Protein AF-A0A7X2MSB4-F1 (afdb_monomer)

pLDDT: mean 82.64, std 13.09, range [34.19, 97.62]

Mean predicted aligned error: 17.03 Å

Nearest PDB structures (foldseek):
  6zxc-assembly2_D  TM=8.469E-01  e=3.303E-08  Leptospira biflexa serovar Patoc strain 'Patoc 1 (Paris)'
  3tvk-assembly1_A  TM=9.619E-01  e=3.324E-06  Escherichia coli K-12
  4h54-assembly1_B  TM=9.553E-01  e=5.620E-06  Escherichia coli K-12
  4h54-assembly1_A  TM=8.145E-01  e=4.198E-06  Escherichia coli K-12
  3mtk-assembly3_A  TM=8.474E-01  e=2.030E-05  Caldicellulosiruptor saccharolyticus DSM 8903

Sequence (259 aa):
QPVSAPEDDPLIGEVLQSPLVNDPARHDNADYARVTNRAAALAVGNIQRDDNALPRFRLVSLKFLDDGYLAGLAERNQLQGLHFSDGTPQPGTGARYLLIAQAGEAVGYLNWIPSRPGAQMLRTIEPSTGLAVLAISLLCLYMVRRLWNSSVNLSQSMLRLGASEAQAQHLAFHDVLTGLPNRALVEDRLTQALVTRHDQRVALLLIDLDRFKTINDTHGHHAGDELIIAVAQRLSRIVRASDTVGRIGGDEFIVVMPD

Radius of gyration: 58.68 Å; Cα contacts (8 Å, |Δi|>4): 300; chains: 1; bounding box: 100×30×151 Å

Structure (mmCIF, N/CA/C/O backbone):
data_AF-A0A7X2MSB4-F1
#
_entry.id   AF-A0A7X2MSB4-F1
#
loop_
_atom_site.group_PDB
_atom_site.id
_atom_site.type_symbol
_atom_site.label_atom_id
_atom_site.label_alt_id
_atom_site.label_comp_id
_atom_site.label_asym_id
_atom_site.label_entity_id
_atom_site.label_seq_id
_atom_site.pdbx_PDB_ins_code
_atom_site.Cartn_x
_atom_site.Cartn_y
_atom_site.Cartn_z
_atom_site.occupancy
_atom_site.B_iso_or_equiv
_atom_site.auth_seq_id
_atom_site.auth_comp_id
_atom_site.auth_asym_id
_atom_site.auth_atom_id
_atom_site.pdbx_PDB_model_num
ATOM 1 N N . GLN A 1 1 ? 34.206 18.428 -83.214 1.00 34.19 1 GLN A N 1
ATOM 2 C CA . GLN A 1 1 ? 34.668 18.909 -84.537 1.00 34.19 1 GLN A CA 1
ATOM 3 C C . GLN A 1 1 ? 34.871 17.690 -85.425 1.00 34.19 1 GLN A C 1
ATOM 5 O O . GLN A 1 1 ? 35.164 16.645 -84.855 1.00 34.19 1 GLN A O 1
ATOM 10 N N . PRO A 1 2 ? 34.690 17.758 -86.755 1.00 34.34 2 PRO A N 1
ATOM 11 C CA . PRO A 1 2 ? 35.161 16.681 -87.616 1.00 34.34 2 PRO A CA 1
ATOM 12 C C . PRO A 1 2 ? 36.680 16.623 -87.451 1.00 34.34 2 PRO A C 1
ATOM 14 O O . PRO A 1 2 ? 37.388 17.547 -87.842 1.00 34.34 2 PRO A O 1
ATOM 17 N N . VAL A 1 3 ? 37.157 15.600 -86.752 1.00 42.38 3 VAL A N 1
ATOM 18 C CA . VAL A 1 3 ? 38.583 15.339 -86.611 1.00 42.38 3 VAL A CA 1
ATOM 19 C C . VAL A 1 3 ? 38.987 14.669 -87.915 1.00 42.38 3 VAL A C 1
ATOM 21 O O . VAL A 1 3 ? 38.625 13.520 -88.158 1.00 42.38 3 VAL A O 1
ATOM 24 N N . SER A 1 4 ? 39.684 15.396 -88.785 1.00 45.59 4 SER A N 1
ATOM 25 C CA . SER A 1 4 ? 40.601 14.747 -89.720 1.00 45.59 4 SER A CA 1
ATOM 26 C C . SER A 1 4 ? 41.544 13.939 -88.838 1.00 45.59 4 SER A C 1
ATOM 28 O O . SER A 1 4 ? 42.233 14.547 -88.019 1.00 45.59 4 SER A O 1
ATOM 30 N N . ALA A 1 5 ? 41.469 12.607 -88.888 1.00 46.94 5 ALA A N 1
ATOM 31 C CA . ALA A 1 5 ? 42.285 11.747 -88.039 1.00 46.94 5 ALA A CA 1
ATOM 32 C C . ALA A 1 5 ? 43.748 12.208 -88.147 1.00 46.94 5 ALA A C 1
ATOM 34 O O . ALA A 1 5 ? 44.285 12.202 -89.256 1.00 46.94 5 ALA A O 1
ATOM 35 N N . PRO A 1 6 ? 44.392 12.659 -87.057 1.00 45.59 6 PRO A N 1
ATOM 36 C CA . PRO A 1 6 ? 45.835 12.681 -87.053 1.00 45.59 6 PRO A CA 1
ATOM 37 C C . PRO A 1 6 ? 46.228 11.207 -87.084 1.00 45.59 6 PRO A C 1
ATOM 39 O O . PRO A 1 6 ? 45.968 10.486 -86.122 1.00 45.59 6 PRO A O 1
ATOM 42 N N . GLU A 1 7 ? 46.792 10.744 -88.199 1.00 51.97 7 GLU A N 1
ATOM 43 C CA . GLU A 1 7 ? 47.293 9.367 -88.348 1.00 51.97 7 GLU A CA 1
ATOM 44 C C . GLU A 1 7 ? 48.356 9.007 -87.283 1.00 51.97 7 GLU A C 1
ATOM 46 O O . GLU A 1 7 ? 48.698 7.838 -87.136 1.00 51.97 7 GLU A O 1
ATOM 51 N N . ASP A 1 8 ? 48.793 9.982 -86.475 1.00 55.00 8 ASP A N 1
ATOM 52 C CA . ASP A 1 8 ? 49.855 9.865 -85.477 1.00 55.00 8 ASP A CA 1
ATOM 53 C C . ASP A 1 8 ? 49.398 9.913 -84.000 1.00 55.00 8 ASP A C 1
ATOM 55 O O . ASP A 1 8 ? 50.260 9.898 -83.120 1.00 55.00 8 ASP A O 1
ATOM 59 N N . ASP A 1 9 ? 48.095 9.976 -83.669 1.00 65.31 9 ASP A N 1
ATOM 60 C CA . ASP A 1 9 ? 47.666 9.861 -82.257 1.00 65.31 9 ASP A CA 1
ATOM 61 C C . ASP A 1 9 ? 47.434 8.383 -81.873 1.00 65.31 9 ASP A C 1
ATOM 63 O O . ASP A 1 9 ? 46.414 7.794 -82.262 1.00 65.31 9 ASP A O 1
ATOM 67 N N . PRO A 1 10 ? 48.344 7.761 -81.093 1.00 65.44 10 PRO A N 1
ATOM 68 C CA . PRO A 1 10 ? 48.254 6.344 -80.742 1.00 65.44 10 PRO A CA 1
ATOM 69 C C . PRO A 1 10 ? 46.970 6.009 -79.973 1.00 65.44 10 PRO A C 1
ATOM 71 O O . PRO A 1 10 ? 46.475 4.886 -80.058 1.00 65.44 10 PRO A O 1
ATOM 74 N N . LEU A 1 11 ? 46.392 6.986 -79.267 1.00 67.06 11 LEU A N 1
ATOM 75 C CA . LEU A 1 11 ? 45.183 6.810 -78.470 1.00 67.06 11 LEU A CA 1
ATOM 76 C C . LEU A 1 11 ? 43.947 6.660 -79.368 1.00 67.06 11 LEU A C 1
ATOM 78 O O . LEU A 1 11 ? 43.102 5.798 -79.129 1.00 67.06 11 LEU A O 1
ATOM 82 N N . ILE A 1 12 ? 43.859 7.453 -80.441 1.00 68.00 12 ILE A N 1
ATOM 83 C CA . ILE A 1 12 ? 42.770 7.357 -81.424 1.00 68.00 12 ILE A CA 1
ATOM 84 C C . ILE A 1 12 ? 42.868 6.031 -82.186 1.00 68.00 12 ILE A C 1
ATOM 86 O O . ILE A 1 12 ? 41.850 5.364 -82.378 1.00 68.00 12 ILE A O 1
ATOM 90 N N . GLY A 1 13 ? 44.082 5.619 -82.564 1.00 64.69 13 GLY A N 1
ATOM 91 C CA . GLY A 1 13 ? 44.321 4.344 -83.242 1.00 64.69 13 GLY A CA 1
ATOM 92 C C . GLY A 1 13 ? 43.845 3.135 -82.430 1.00 64.69 13 GLY A C 1
ATOM 93 O O . GLY A 1 13 ? 43.134 2.281 -82.957 1.00 64.69 13 GLY A O 1
ATOM 94 N N . GLU A 1 14 ? 44.167 3.089 -81.137 1.00 67.06 14 GLU A N 1
ATOM 95 C CA . GLU A 1 14 ? 43.780 1.984 -80.248 1.00 67.06 14 GLU A CA 1
ATOM 96 C C . GLU A 1 14 ? 42.264 1.956 -79.979 1.00 67.06 14 GLU A C 1
ATOM 98 O O . GLU A 1 14 ? 41.642 0.893 -79.985 1.00 67.06 14 GLU A O 1
ATOM 103 N N . VAL A 1 15 ? 41.627 3.124 -79.835 1.00 66.81 15 VAL A N 1
ATOM 104 C CA . VAL A 1 15 ? 40.166 3.223 -79.666 1.00 66.81 15 VAL A CA 1
ATOM 105 C C . VAL A 1 15 ? 39.417 2.755 -80.917 1.00 66.81 15 VAL A C 1
ATOM 107 O O . VAL A 1 15 ? 38.420 2.044 -80.795 1.00 66.81 15 VAL A O 1
ATOM 110 N N . LEU A 1 16 ? 39.890 3.103 -82.118 1.00 65.81 16 LEU A N 1
ATOM 111 C CA . LEU A 1 16 ? 39.278 2.674 -83.385 1.00 65.81 16 LEU A CA 1
ATOM 112 C C . LEU A 1 16 ? 39.434 1.166 -83.650 1.00 65.81 16 LEU A C 1
ATOM 114 O O . LEU A 1 16 ? 38.620 0.579 -84.364 1.00 65.81 16 LEU A O 1
ATOM 118 N N . GLN A 1 17 ? 40.447 0.527 -83.060 1.00 65.81 17 GLN A N 1
ATOM 119 C CA . GLN A 1 17 ? 40.641 -0.926 -83.114 1.00 65.81 17 GLN A CA 1
ATOM 120 C C . GLN A 1 17 ? 39.770 -1.687 -82.103 1.00 65.81 17 GLN A C 1
ATOM 122 O O . GLN A 1 17 ? 39.657 -2.910 -82.195 1.00 65.81 17 GLN A O 1
ATOM 127 N N . SER A 1 18 ? 39.111 -0.988 -81.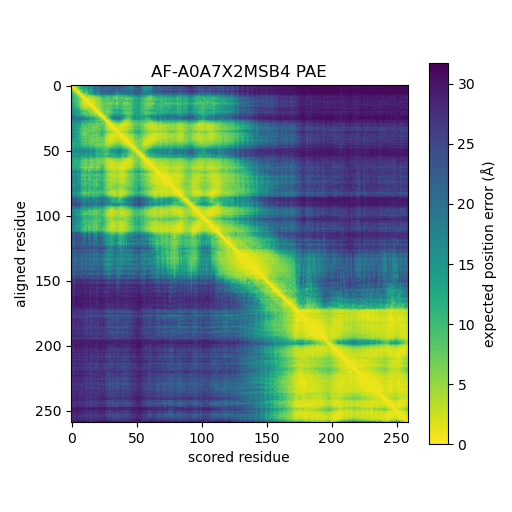172 1.00 63.94 18 SER A N 1
ATOM 128 C CA . SER A 1 18 ? 38.223 -1.614 -80.196 1.00 63.94 18 SER A CA 1
ATOM 129 C C . SER A 1 18 ? 37.055 -2.347 -80.884 1.00 63.94 18 SER A C 1
ATOM 131 O O . SER A 1 18 ? 36.397 -1.766 -81.758 1.00 63.94 18 SER A O 1
ATOM 133 N N . PRO A 1 19 ? 36.718 -3.586 -80.467 1.00 62.84 19 PRO A N 1
ATOM 134 C CA . PRO A 1 19 ? 35.596 -4.351 -81.022 1.00 62.84 19 PRO A CA 1
ATOM 135 C C . PRO A 1 19 ? 34.257 -3.599 -80.979 1.00 62.84 19 PRO A C 1
ATOM 137 O O . PRO A 1 19 ? 33.410 -3.783 -81.846 1.00 62.84 19 PRO A O 1
ATOM 140 N N . LEU A 1 20 ? 34.091 -2.703 -80.002 1.00 63.78 20 LEU A N 1
ATOM 141 C CA . LEU A 1 20 ? 32.882 -1.902 -79.787 1.00 63.78 20 LEU A CA 1
ATOM 142 C C . LEU A 1 20 ? 32.650 -0.845 -80.862 1.00 63.78 20 LEU A C 1
ATOM 144 O O . LEU A 1 20 ? 31.508 -0.497 -81.147 1.00 63.78 20 LEU A O 1
ATOM 148 N N . VAL A 1 21 ? 33.727 -0.315 -81.446 1.00 61.62 21 VAL A N 1
ATOM 149 C CA . VAL A 1 21 ? 33.633 0.667 -82.530 1.00 61.62 21 VAL A CA 1
ATOM 150 C C . VAL A 1 21 ? 33.317 -0.038 -83.849 1.00 61.62 21 VAL A C 1
ATOM 152 O O . VAL A 1 21 ? 32.682 0.560 -84.712 1.00 61.62 21 VAL A O 1
ATOM 155 N N . ASN A 1 22 ? 33.713 -1.302 -84.007 1.00 60.41 22 ASN A N 1
ATOM 156 C CA . ASN A 1 22 ? 33.635 -2.032 -85.273 1.00 60.41 22 ASN A CA 1
ATOM 157 C C . ASN A 1 22 ? 32.397 -2.933 -85.424 1.00 60.41 22 ASN A C 1
ATOM 159 O O . ASN A 1 22 ? 32.253 -3.556 -86.473 1.00 60.41 22 ASN A O 1
ATOM 163 N N . ASP A 1 23 ? 31.490 -2.972 -84.441 1.00 61.53 23 ASP A N 1
ATOM 164 C CA . ASP A 1 23 ? 30.220 -3.706 -84.526 1.00 61.53 23 ASP A CA 1
ATOM 165 C C . ASP A 1 23 ? 29.090 -2.815 -85.102 1.00 61.53 23 ASP A C 1
ATOM 167 O O . ASP A 1 23 ? 28.610 -1.904 -84.422 1.00 61.53 23 ASP A O 1
ATOM 171 N N . PRO A 1 24 ? 28.640 -3.042 -86.353 1.00 53.03 24 PRO A N 1
ATOM 172 C CA . PRO A 1 24 ? 27.617 -2.224 -87.001 1.00 53.03 24 PRO A CA 1
ATOM 173 C C . PRO A 1 24 ? 26.182 -2.529 -86.535 1.00 53.03 24 PRO A C 1
ATOM 175 O O . PRO A 1 24 ? 25.257 -1.846 -86.972 1.00 53.03 24 PRO A O 1
ATOM 178 N N . ALA A 1 25 ? 25.959 -3.545 -85.692 1.00 53.94 25 ALA A N 1
ATOM 179 C CA . ALA A 1 25 ? 24.615 -4.031 -85.367 1.00 53.94 25 ALA A CA 1
ATOM 180 C C . ALA A 1 25 ? 23.934 -3.322 -84.178 1.00 53.94 25 ALA A C 1
ATOM 182 O O . ALA A 1 25 ? 22.759 -3.582 -83.906 1.00 53.94 25 ALA A O 1
ATOM 183 N N . ARG A 1 26 ? 24.626 -2.441 -83.444 1.00 55.72 26 ARG A N 1
ATOM 184 C CA . ARG A 1 26 ? 24.111 -1.846 -82.197 1.00 55.72 26 ARG A CA 1
ATOM 185 C C . ARG A 1 26 ? 24.169 -0.317 -82.223 1.00 55.72 26 ARG A C 1
ATOM 187 O O . ARG A 1 26 ? 25.190 0.266 -82.566 1.00 55.72 26 ARG A O 1
ATOM 194 N N . HIS A 1 27 ? 23.046 0.316 -81.878 1.00 57.75 27 HIS A N 1
ATOM 195 C CA . HIS A 1 27 ? 22.836 1.752 -82.090 1.00 57.75 27 HIS A CA 1
ATOM 196 C C . HIS A 1 27 ? 23.410 2.647 -80.979 1.00 57.75 27 HIS A C 1
ATOM 198 O O . HIS A 1 27 ? 23.780 3.770 -81.296 1.00 57.75 27 HIS A O 1
ATOM 204 N N . ASP A 1 28 ? 23.589 2.136 -79.755 1.00 65.81 28 ASP A N 1
ATOM 205 C CA . ASP A 1 28 ? 24.315 2.787 -78.654 1.00 65.81 28 ASP A CA 1
ATOM 206 C C . ASP A 1 28 ? 24.864 1.711 -77.701 1.00 65.81 28 ASP A C 1
ATOM 208 O O . ASP A 1 28 ? 24.104 0.872 -77.218 1.00 65.81 28 ASP A O 1
ATOM 212 N N . ASN A 1 29 ? 26.168 1.725 -77.411 1.00 76.12 29 ASN A N 1
ATOM 213 C CA . ASN A 1 29 ? 26.810 0.770 -76.501 1.00 76.12 29 ASN A CA 1
ATOM 214 C C . ASN A 1 29 ? 27.778 1.466 -75.548 1.00 76.12 29 ASN A C 1
ATOM 216 O O . ASN A 1 29 ? 28.497 2.383 -75.937 1.00 76.12 29 ASN A O 1
ATOM 220 N N . ALA A 1 30 ? 27.860 0.957 -74.322 1.00 79.81 30 ALA A N 1
ATOM 221 C CA . ALA A 1 30 ? 28.916 1.288 -73.377 1.00 79.81 30 ALA A CA 1
ATOM 222 C C . ALA A 1 30 ? 29.569 0.008 -72.853 1.00 79.81 30 ALA A C 1
ATOM 224 O O . ALA A 1 30 ? 28.888 -0.991 -72.608 1.00 79.81 30 ALA A O 1
ATOM 225 N N . ASP A 1 31 ? 30.883 0.046 -72.686 1.00 84.31 31 ASP A N 1
ATOM 226 C CA . ASP A 1 31 ? 31.681 -1.072 -72.197 1.00 84.31 31 ASP A CA 1
ATOM 227 C C . ASP A 1 31 ? 32.967 -0.566 -71.527 1.00 84.31 31 ASP A C 1
ATOM 229 O O . ASP A 1 31 ? 33.288 0.626 -71.556 1.00 84.31 31 ASP A O 1
ATOM 233 N N . TYR A 1 32 ? 33.709 -1.477 -70.912 1.00 86.62 32 TYR A N 1
ATOM 234 C CA . TYR A 1 32 ? 35.017 -1.229 -70.336 1.00 86.62 32 TYR A CA 1
ATOM 235 C C . TYR A 1 32 ? 36.099 -1.788 -71.249 1.00 86.62 32 TYR A C 1
ATOM 237 O O . TYR A 1 32 ? 36.002 -2.908 -71.737 1.00 86.62 32 TYR A O 1
ATOM 245 N N . ALA A 1 33 ? 37.163 -1.022 -71.442 1.00 84.50 33 ALA A N 1
ATOM 246 C CA . ALA A 1 33 ? 38.312 -1.445 -72.223 1.00 84.50 33 ALA A CA 1
ATOM 247 C C . ALA A 1 33 ? 39.603 -0.971 -71.559 1.00 84.50 33 ALA A C 1
ATOM 249 O O . ALA A 1 33 ? 39.607 -0.053 -70.732 1.00 84.50 33 ALA A O 1
ATOM 250 N N . ARG A 1 34 ? 40.718 -1.586 -71.945 1.00 83.75 34 ARG A N 1
ATOM 251 C CA . ARG A 1 34 ? 42.039 -1.008 -71.711 1.00 83.75 34 ARG A CA 1
ATOM 252 C C . ARG A 1 34 ? 42.428 -0.200 -72.939 1.00 83.75 34 ARG A C 1
ATOM 254 O O . ARG A 1 34 ? 42.406 -0.726 -74.042 1.00 83.75 34 ARG A O 1
ATOM 261 N N . VAL A 1 35 ? 42.761 1.067 -72.725 1.00 82.12 35 VAL A N 1
ATOM 262 C CA . VAL A 1 35 ? 43.298 1.961 -73.756 1.00 82.12 35 VAL A CA 1
ATOM 263 C C . VAL A 1 35 ? 44.606 2.511 -73.220 1.00 82.12 35 VAL A C 1
ATOM 265 O O . VAL A 1 35 ? 44.633 3.082 -72.128 1.00 82.12 35 VAL A O 1
ATOM 268 N N . THR A 1 36 ? 45.707 2.334 -73.941 1.00 80.75 36 THR A N 1
ATOM 269 C CA . THR A 1 36 ? 47.067 2.711 -73.530 1.00 80.75 36 THR A CA 1
ATOM 270 C C . THR A 1 36 ? 47.460 2.117 -72.172 1.00 80.75 36 THR A C 1
ATOM 272 O O . THR A 1 36 ? 48.028 2.788 -71.312 1.00 80.75 36 THR A O 1
ATOM 275 N N . ASN A 1 37 ? 47.099 0.847 -71.943 1.00 79.06 37 ASN A N 1
ATOM 276 C CA . ASN A 1 37 ? 47.293 0.116 -70.679 1.00 79.06 37 ASN A CA 1
ATOM 277 C C . ASN A 1 37 ? 46.556 0.704 -69.451 1.00 79.06 37 ASN A C 1
ATOM 279 O O . ASN A 1 37 ? 46.781 0.270 -68.322 1.00 79.06 37 ASN A O 1
ATOM 283 N N . ARG A 1 38 ? 45.640 1.658 -69.649 1.00 84.94 38 ARG A N 1
ATOM 284 C CA . ARG A 1 38 ? 44.798 2.246 -68.596 1.00 84.94 38 ARG A CA 1
ATOM 285 C C . ARG A 1 38 ? 43.359 1.776 -68.761 1.00 84.94 38 ARG A C 1
ATOM 287 O O . ARG A 1 38 ? 42.847 1.724 -69.877 1.00 84.94 38 ARG A O 1
ATOM 294 N N . ALA A 1 39 ? 42.689 1.463 -67.658 1.00 87.12 39 ALA A N 1
ATOM 295 C CA . ALA A 1 39 ? 41.273 1.127 -67.697 1.00 87.12 39 ALA A CA 1
ATOM 296 C C . ALA A 1 39 ? 40.426 2.359 -68.044 1.00 87.12 39 ALA A C 1
ATOM 298 O O . ALA A 1 39 ? 40.608 3.441 -67.476 1.00 87.12 39 ALA A O 1
ATOM 299 N N . ALA A 1 40 ? 39.487 2.191 -68.967 1.00 87.19 40 ALA A N 1
ATOM 300 C CA . ALA A 1 40 ? 38.582 3.238 -69.404 1.00 87.19 40 ALA A CA 1
ATOM 301 C C . ALA A 1 40 ? 37.177 2.686 -69.657 1.00 87.19 40 ALA A C 1
ATOM 303 O O . ALA A 1 40 ? 37.000 1.549 -70.089 1.00 87.19 40 ALA A O 1
ATOM 304 N N . ALA A 1 41 ? 36.174 3.518 -69.399 1.00 87.44 41 ALA A N 1
ATOM 305 C CA . ALA A 1 41 ? 34.829 3.323 -69.911 1.00 87.44 41 ALA A CA 1
ATOM 306 C C . ALA A 1 41 ? 34.754 3.939 -71.313 1.00 87.44 41 ALA A C 1
ATOM 308 O O . ALA A 1 41 ? 35.085 5.115 -71.499 1.00 87.44 41 ALA A O 1
ATOM 309 N N . LEU A 1 42 ? 34.328 3.141 -72.284 1.00 85.31 42 LEU A N 1
ATOM 310 C CA . LEU A 1 42 ? 34.131 3.535 -73.669 1.00 85.31 42 LEU A CA 1
ATOM 311 C C . LEU A 1 42 ? 32.636 3.482 -73.975 1.00 85.31 42 LEU A C 1
ATOM 313 O O . LEU A 1 42 ? 32.001 2.446 -73.798 1.00 85.31 42 LEU A O 1
ATOM 317 N N . ALA A 1 43 ? 32.079 4.587 -74.451 1.00 84.31 43 ALA A N 1
ATOM 318 C CA . ALA A 1 43 ? 30.725 4.638 -74.976 1.00 84.31 43 ALA A CA 1
ATOM 319 C C . ALA A 1 43 ? 30.763 5.065 -76.441 1.00 84.31 43 ALA A C 1
ATOM 321 O O . ALA A 1 43 ? 31.423 6.043 -76.792 1.00 84.31 43 ALA A O 1
ATOM 322 N N . VAL A 1 44 ? 30.055 4.330 -77.289 1.00 82.00 44 VAL A N 1
ATOM 323 C CA . VAL A 1 44 ? 29.929 4.604 -78.718 1.00 82.00 44 VAL A CA 1
ATOM 324 C C . VAL A 1 44 ? 28.450 4.762 -79.025 1.00 82.00 44 VAL A C 1
ATOM 326 O O . VAL A 1 44 ? 27.662 3.866 -78.730 1.00 82.00 44 VAL A O 1
ATOM 329 N N . GLY A 1 45 ? 28.090 5.897 -79.612 1.00 80.31 45 GLY A N 1
ATOM 330 C CA . GLY A 1 45 ? 26.734 6.173 -80.067 1.00 80.31 45 GLY A CA 1
ATOM 331 C C . GLY A 1 45 ? 26.714 6.694 -81.493 1.00 80.31 45 GLY A C 1
ATOM 332 O O . GLY A 1 45 ? 27.663 7.338 -81.955 1.00 80.31 45 GLY A O 1
ATOM 333 N N . ASN A 1 46 ? 25.636 6.412 -82.212 1.00 78.12 46 ASN A N 1
ATOM 334 C CA . ASN A 1 46 ? 25.467 6.871 -83.586 1.00 78.12 46 ASN A CA 1
ATOM 335 C C . ASN A 1 46 ? 24.747 8.223 -83.617 1.00 78.12 46 ASN A C 1
ATOM 337 O O . ASN A 1 46 ? 23.685 8.397 -83.030 1.00 78.12 46 ASN A O 1
ATOM 341 N N . ILE A 1 47 ? 25.295 9.192 -84.354 1.00 74.19 47 ILE A N 1
ATOM 342 C CA . ILE A 1 47 ? 24.599 10.449 -84.637 1.00 74.19 47 ILE A CA 1
ATOM 343 C C . ILE A 1 47 ? 23.938 10.309 -86.009 1.00 74.19 47 ILE A C 1
ATOM 345 O O . ILE A 1 47 ? 24.576 10.492 -87.053 1.00 74.19 47 ILE A O 1
ATOM 349 N N . GLN A 1 48 ? 22.646 9.991 -85.995 1.00 73.62 48 GLN A N 1
ATOM 350 C CA . GLN A 1 48 ? 21.798 9.913 -87.183 1.00 73.62 48 GLN A CA 1
ATOM 351 C C . GLN A 1 48 ? 20.703 10.982 -87.148 1.00 73.62 48 GLN A C 1
ATOM 353 O O . GLN A 1 48 ? 20.247 11.397 -86.086 1.00 73.62 48 GLN A O 1
ATOM 358 N N . ARG A 1 49 ? 20.323 11.479 -88.330 1.00 64.69 49 ARG A N 1
ATOM 359 C CA . ARG A 1 49 ? 19.265 12.494 -88.477 1.00 64.69 49 ARG A CA 1
ATOM 360 C C . ARG A 1 49 ? 17.869 11.865 -88.566 1.00 64.69 49 ARG A C 1
ATOM 362 O O . ARG A 1 49 ? 16.900 12.557 -88.283 1.00 64.69 49 ARG A O 1
ATOM 369 N N . ASP A 1 50 ? 17.794 10.607 -88.996 1.00 68.56 50 ASP A N 1
ATOM 370 C CA . ASP A 1 50 ? 16.566 9.848 -89.243 1.00 68.56 50 ASP A CA 1
ATOM 371 C C . ASP A 1 50 ? 16.859 8.348 -89.054 1.00 68.56 50 ASP A C 1
ATOM 373 O O . ASP A 1 50 ? 17.976 7.920 -89.362 1.00 68.56 50 ASP A O 1
ATOM 377 N N . ASP A 1 51 ? 15.898 7.553 -88.576 1.00 62.19 51 ASP A N 1
ATOM 378 C CA . ASP A 1 51 ? 16.150 6.167 -88.125 1.00 62.19 51 ASP A CA 1
ATOM 379 C C . ASP A 1 51 ? 16.521 5.185 -89.247 1.00 62.19 51 ASP A C 1
ATOM 381 O O . ASP A 1 51 ? 17.145 4.156 -89.001 1.00 62.19 51 ASP A O 1
ATOM 385 N N . ASN A 1 52 ? 16.196 5.530 -90.494 1.00 60.00 52 ASN A N 1
ATOM 386 C CA . ASN A 1 52 ? 16.529 4.740 -91.685 1.00 60.00 52 ASN A CA 1
ATOM 387 C C . ASN A 1 52 ? 17.766 5.256 -92.443 1.00 60.00 52 ASN A C 1
ATOM 389 O O . ASN A 1 52 ? 18.115 4.713 -93.494 1.00 60.00 52 ASN A O 1
ATOM 393 N N . ALA A 1 53 ? 18.415 6.324 -91.968 1.00 63.28 53 ALA A N 1
ATOM 394 C CA . ALA A 1 53 ? 19.592 6.886 -92.620 1.00 63.28 53 ALA A CA 1
ATOM 395 C C . ALA A 1 53 ? 20.874 6.250 -92.067 1.00 63.28 53 ALA A C 1
ATOM 397 O O . ALA A 1 53 ? 21.051 6.153 -90.857 1.00 63.28 53 ALA A O 1
ATOM 398 N N . LEU A 1 54 ? 21.807 5.875 -92.953 1.00 62.88 54 LEU A N 1
ATOM 399 C CA . LEU A 1 54 ? 23.120 5.381 -92.529 1.00 62.88 54 LEU A CA 1
ATOM 400 C C . LEU A 1 54 ? 23.798 6.412 -91.605 1.00 62.88 54 LEU A C 1
ATOM 402 O O . LEU A 1 54 ? 23.844 7.601 -91.954 1.00 62.88 54 LEU A O 1
ATOM 406 N N . PRO A 1 55 ? 24.337 5.985 -90.448 1.00 63.19 55 PRO A N 1
ATOM 407 C CA . PRO A 1 55 ? 24.932 6.896 -89.484 1.00 63.19 55 PRO A CA 1
ATOM 408 C C . PRO A 1 55 ? 26.142 7.579 -90.116 1.00 63.19 55 PRO A C 1
ATOM 410 O O . PRO A 1 55 ? 27.123 6.941 -90.498 1.00 63.19 55 PRO A O 1
ATOM 413 N N . ARG A 1 56 ? 26.062 8.905 -90.252 1.00 65.75 56 ARG A N 1
ATOM 414 C CA . ARG A 1 56 ? 27.114 9.701 -90.898 1.00 65.75 56 ARG A CA 1
ATOM 415 C C . ARG A 1 56 ? 28.254 10.038 -89.937 1.00 65.75 56 ARG A C 1
ATOM 417 O O . ARG A 1 56 ? 29.366 10.294 -90.387 1.00 65.75 56 ARG A O 1
ATOM 424 N N . PHE A 1 57 ? 27.981 10.034 -88.632 1.00 75.00 57 PHE A N 1
ATOM 425 C CA . PHE A 1 57 ? 28.963 10.301 -87.587 1.00 75.00 57 PHE A CA 1
ATOM 426 C C . PHE A 1 57 ? 28.756 9.347 -86.407 1.00 75.00 57 PHE A C 1
ATOM 428 O O . PHE A 1 57 ? 27.621 9.076 -86.019 1.00 75.00 57 PHE A O 1
ATOM 435 N N . ARG A 1 58 ? 29.857 8.881 -85.811 1.00 76.12 58 ARG A N 1
ATOM 436 C CA . ARG A 1 58 ? 29.862 8.188 -84.516 1.00 76.12 58 ARG A CA 1
ATOM 437 C C . ARG A 1 58 ? 30.407 9.118 -83.446 1.00 76.12 58 ARG A C 1
ATOM 439 O O . ARG A 1 58 ? 31.441 9.754 -83.642 1.00 76.12 58 ARG A O 1
ATOM 446 N N . LEU A 1 59 ? 29.711 9.185 -82.320 1.00 81.19 59 LEU A N 1
ATOM 447 C CA . LEU A 1 59 ? 30.199 9.804 -81.103 1.00 81.19 59 LEU A CA 1
ATOM 448 C C . LEU A 1 59 ? 30.895 8.734 -80.274 1.00 81.19 59 LEU A C 1
ATOM 450 O O . LEU A 1 59 ? 30.267 7.764 -79.861 1.00 81.19 59 LEU A O 1
ATOM 454 N N . VAL A 1 60 ? 32.180 8.932 -80.013 1.00 82.12 60 VAL A N 1
ATOM 455 C CA . VAL A 1 60 ? 32.945 8.076 -79.110 1.00 82.12 60 VAL A CA 1
ATOM 456 C C . VAL A 1 60 ? 33.298 8.894 -77.877 1.00 82.12 60 VAL A C 1
ATOM 458 O O . VAL A 1 60 ? 33.953 9.930 -77.974 1.00 82.12 60 VAL A O 1
ATOM 461 N N . SER A 1 61 ? 32.831 8.446 -76.717 1.00 83.81 61 SER A N 1
ATOM 462 C CA . SER A 1 61 ? 33.186 9.003 -75.419 1.00 83.81 61 SER A CA 1
ATOM 463 C C . SER A 1 61 ? 34.105 8.028 -74.703 1.00 83.81 61 SER A C 1
ATOM 465 O O . SER A 1 61 ? 33.729 6.889 -74.439 1.00 83.81 61 SER A O 1
ATOM 467 N N . LEU A 1 62 ? 35.313 8.484 -74.391 1.00 85.44 62 LEU A N 1
ATOM 468 C CA . LEU A 1 62 ? 36.281 7.732 -73.609 1.00 85.44 62 LEU A CA 1
ATOM 469 C C . LEU A 1 62 ? 36.465 8.421 -72.262 1.00 85.44 62 LEU A C 1
ATOM 471 O O . LEU A 1 62 ? 36.725 9.626 -72.203 1.00 85.44 62 LEU A O 1
ATOM 475 N N . LYS A 1 63 ? 36.368 7.654 -71.178 1.00 87.25 63 LYS A N 1
ATOM 476 C CA . LYS A 1 63 ? 36.622 8.154 -69.831 1.00 87.25 63 LYS A CA 1
ATOM 477 C C . LYS A 1 63 ? 37.511 7.201 -69.055 1.00 87.25 63 LYS A C 1
ATOM 479 O O . LYS A 1 63 ? 37.103 6.087 -68.742 1.00 87.25 63 LYS A O 1
ATOM 484 N N . PHE A 1 64 ? 38.714 7.653 -68.721 1.00 88.38 64 PHE A N 1
ATOM 485 C CA . PHE A 1 64 ? 39.639 6.870 -67.909 1.00 88.38 64 PHE A CA 1
ATOM 486 C C . PHE A 1 64 ? 39.099 6.685 -66.487 1.00 88.38 64 PHE A C 1
ATOM 488 O O . PHE A 1 64 ? 38.564 7.613 -65.881 1.00 88.38 64 PHE A O 1
ATOM 495 N N . LEU A 1 65 ? 39.247 5.470 -65.962 1.00 87.62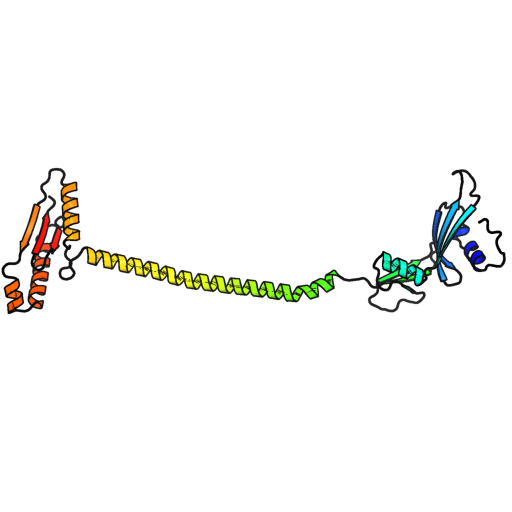 65 LEU A N 1
ATOM 496 C CA . LEU A 1 65 ? 38.947 5.117 -64.576 1.00 87.62 65 LEU A CA 1
ATOM 497 C C . LEU A 1 65 ? 40.157 5.448 -63.694 1.00 87.62 65 LEU A C 1
ATOM 499 O O . LEU A 1 65 ? 40.752 4.566 -63.082 1.00 87.62 65 LEU A O 1
ATOM 503 N N . ASP A 1 66 ? 40.564 6.716 -63.696 1.00 86.69 66 ASP A N 1
ATOM 504 C CA . ASP A 1 66 ? 41.663 7.205 -62.868 1.00 86.69 66 ASP A CA 1
ATOM 505 C C . ASP A 1 66 ? 41.198 7.627 -61.470 1.00 86.69 66 ASP A C 1
ATOM 507 O O . ASP A 1 66 ? 40.003 7.777 -61.196 1.00 86.69 66 ASP A O 1
ATOM 511 N N . ASP A 1 67 ? 42.164 7.839 -60.575 1.00 83.12 67 ASP A N 1
ATOM 512 C CA . ASP A 1 67 ? 41.893 8.235 -59.192 1.00 83.12 67 ASP A CA 1
ATOM 513 C C . ASP A 1 67 ? 41.109 9.552 -59.109 1.00 83.12 67 ASP A C 1
ATOM 515 O O . ASP A 1 67 ? 40.309 9.732 -58.196 1.00 83.12 67 ASP A O 1
ATOM 519 N N . GLY A 1 68 ? 41.274 10.460 -60.078 1.00 85.69 68 GLY A N 1
ATOM 520 C CA . GLY A 1 68 ? 40.547 11.730 -60.126 1.00 85.69 68 GLY A CA 1
ATOM 521 C C . GLY A 1 68 ? 39.058 11.548 -60.426 1.00 85.69 68 GLY A C 1
ATOM 522 O O . GLY A 1 68 ? 38.201 12.069 -59.703 1.00 85.69 68 GLY A O 1
ATOM 523 N N . TYR A 1 69 ? 38.722 10.784 -61.469 1.00 87.94 69 TYR A N 1
ATOM 524 C CA . TYR A 1 69 ? 37.333 10.471 -61.788 1.00 87.94 69 TYR A CA 1
ATOM 525 C C . TYR A 1 69 ? 36.678 9.641 -60.682 1.00 87.94 69 TYR A C 1
ATOM 527 O O . TYR A 1 69 ? 35.548 9.938 -60.276 1.00 87.94 69 TYR A O 1
ATOM 535 N N . LEU A 1 70 ? 37.392 8.635 -60.173 1.00 89.88 70 LEU A N 1
ATOM 536 C CA . LEU A 1 70 ? 36.899 7.774 -59.108 1.00 89.88 70 LEU A CA 1
ATOM 537 C C . LEU A 1 70 ? 36.724 8.535 -57.797 1.00 89.88 70 LEU A C 1
ATOM 539 O O . LEU A 1 70 ? 35.705 8.325 -57.153 1.00 89.88 70 LEU A O 1
ATOM 543 N N . ALA A 1 71 ? 37.596 9.481 -57.439 1.00 88.56 71 ALA A N 1
ATOM 544 C CA . ALA A 1 71 ? 37.396 10.342 -56.271 1.00 88.56 71 ALA A CA 1
ATOM 545 C C . ALA A 1 71 ? 36.106 11.169 -56.385 1.00 88.56 71 ALA A C 1
ATOM 547 O O . ALA A 1 71 ? 35.303 11.203 -55.453 1.00 88.56 71 ALA A O 1
ATOM 548 N N . GLY A 1 72 ? 35.844 11.764 -57.554 1.00 89.00 72 GLY A N 1
ATOM 549 C CA . GLY A 1 72 ? 34.604 12.507 -57.792 1.00 89.00 72 GLY A CA 1
ATOM 550 C C . GLY A 1 72 ? 33.348 11.624 -57.815 1.00 89.00 72 GLY A C 1
ATOM 551 O O . GLY A 1 72 ? 32.248 12.107 -57.536 1.00 89.00 72 GLY A O 1
ATOM 552 N N . LEU A 1 73 ? 33.479 10.342 -58.169 1.00 88.56 73 LEU A N 1
ATOM 553 C CA . LEU A 1 73 ? 32.406 9.352 -58.048 1.00 88.56 73 LEU A CA 1
ATOM 554 C C . LEU A 1 73 ? 32.221 8.923 -56.584 1.00 88.56 73 LEU A C 1
ATOM 556 O O . LEU A 1 73 ? 31.088 8.771 -56.130 1.00 88.56 73 LEU A O 1
ATOM 560 N N . ALA A 1 74 ? 33.324 8.766 -55.854 1.00 90.31 74 ALA A N 1
ATOM 561 C CA . ALA A 1 74 ? 33.363 8.367 -54.458 1.00 90.31 74 ALA A CA 1
ATOM 562 C C . ALA A 1 74 ? 32.669 9.397 -53.572 1.00 90.31 74 ALA A C 1
ATOM 564 O O . ALA A 1 74 ? 31.786 9.044 -52.797 1.00 90.31 74 ALA A O 1
ATOM 565 N N . GLU A 1 75 ? 33.004 10.673 -53.752 1.00 89.12 75 GLU A N 1
ATOM 566 C CA . GLU A 1 75 ? 32.413 11.785 -53.012 1.00 89.12 75 GLU A CA 1
ATOM 567 C C . GLU A 1 75 ? 30.903 11.879 -53.258 1.00 89.12 75 GLU A C 1
ATOM 569 O O . GLU A 1 75 ? 30.113 11.880 -52.313 1.00 89.12 75 GLU A O 1
ATOM 574 N N . ARG A 1 76 ? 30.483 11.858 -54.531 1.00 88.75 76 ARG A N 1
ATOM 575 C CA . ARG A 1 76 ? 29.063 11.934 -54.912 1.00 88.75 76 ARG A CA 1
ATOM 576 C C . ARG A 1 76 ? 28.226 10.779 -54.374 1.00 88.75 76 ARG A C 1
ATOM 578 O O . ARG A 1 76 ? 27.056 10.981 -54.065 1.00 88.75 76 ARG A O 1
ATOM 585 N N . ASN A 1 77 ? 28.812 9.589 -54.268 1.00 87.12 77 ASN A N 1
ATOM 586 C CA . ASN A 1 77 ? 28.115 8.382 -53.821 1.00 87.12 77 ASN A CA 1
ATOM 587 C C . ASN A 1 77 ? 28.454 7.986 -52.374 1.00 87.12 77 ASN A C 1
ATOM 589 O O . ASN A 1 77 ? 28.062 6.907 -51.939 1.00 87.12 77 ASN A O 1
ATOM 593 N N . GLN A 1 78 ? 29.178 8.834 -51.631 1.00 86.88 78 GLN A N 1
ATOM 594 C CA . GLN A 1 78 ? 29.630 8.572 -50.257 1.00 86.88 78 GLN A CA 1
ATOM 595 C C . GLN A 1 78 ? 30.381 7.235 -50.094 1.00 86.88 78 GLN A C 1
ATOM 597 O O . GLN A 1 78 ? 30.326 6.589 -49.044 1.00 86.88 78 GLN A O 1
ATOM 602 N N . LEU A 1 79 ? 31.096 6.805 -51.135 1.00 87.06 79 LEU A N 1
ATOM 603 C CA . LEU A 1 79 ? 31.925 5.605 -51.101 1.00 87.06 79 LEU A CA 1
ATOM 604 C C . LEU A 1 79 ? 33.284 5.962 -50.503 1.00 87.06 79 LEU A C 1
ATOM 606 O O . LEU A 1 79 ? 33.963 6.873 -50.967 1.00 87.06 79 LEU A O 1
ATOM 610 N N . GLN A 1 80 ? 33.705 5.234 -49.473 1.00 85.81 80 GLN A N 1
ATOM 611 C CA . GLN A 1 80 ? 35.006 5.458 -48.848 1.00 85.81 80 GLN A CA 1
ATOM 612 C C . GLN A 1 80 ? 36.084 4.632 -49.550 1.00 85.81 80 GLN A C 1
ATOM 614 O O . GLN A 1 80 ? 35.911 3.434 -49.762 1.00 85.81 80 GLN A O 1
ATOM 619 N N . GLY A 1 81 ? 37.211 5.263 -49.886 1.00 85.75 81 GLY A N 1
ATOM 620 C CA . GLY A 1 81 ? 38.383 4.570 -50.431 1.00 85.75 81 GLY A CA 1
ATOM 621 C C . GLY A 1 81 ? 38.160 3.917 -51.797 1.00 85.75 81 GLY A C 1
ATOM 622 O O . GLY A 1 81 ? 38.760 2.875 -52.057 1.00 85.75 81 GLY A O 1
ATOM 623 N N . LEU A 1 82 ? 37.286 4.488 -52.638 1.00 89.56 82 LEU A N 1
ATOM 624 C CA . LEU A 1 82 ? 37.047 3.990 -53.991 1.00 89.56 82 LEU A CA 1
ATOM 625 C C . LEU A 1 82 ? 38.303 4.160 -54.854 1.00 89.56 82 LEU A C 1
ATOM 627 O O . LEU A 1 82 ? 38.732 5.287 -55.085 1.00 89.56 82 LEU A O 1
ATOM 631 N N . HIS A 1 83 ? 38.864 3.062 -55.348 1.00 88.56 83 HIS A N 1
ATOM 632 C CA . HIS A 1 83 ? 40.026 3.090 -56.235 1.00 88.56 83 HIS A CA 1
ATOM 633 C C . HIS A 1 83 ? 40.025 1.898 -57.192 1.00 88.56 83 HIS A C 1
ATOM 635 O O . HIS A 1 83 ? 39.384 0.871 -56.940 1.00 88.56 83 HIS A O 1
ATOM 641 N N . PHE A 1 84 ? 40.756 2.043 -58.292 1.00 88.75 84 PHE A N 1
ATOM 642 C CA . PHE A 1 84 ? 40.957 0.988 -59.275 1.00 88.75 84 PHE A CA 1
ATOM 643 C C . PHE A 1 84 ? 42.293 0.274 -59.034 1.00 88.75 84 PHE A C 1
ATOM 645 O O . PHE A 1 84 ? 43.280 0.898 -58.650 1.00 88.75 84 PHE A O 1
ATOM 652 N N . SER A 1 85 ? 42.336 -1.043 -59.243 1.00 87.00 85 SER A N 1
ATOM 653 C CA . SER A 1 85 ? 43.565 -1.833 -59.127 1.00 87.00 85 SER A CA 1
ATOM 654 C C . SER A 1 85 ? 43.666 -2.906 -60.210 1.00 87.00 85 SER A C 1
ATOM 656 O O . SER A 1 85 ? 42.736 -3.695 -60.395 1.00 87.00 85 SER A O 1
ATOM 658 N N . ASP A 1 86 ? 44.837 -2.997 -60.843 1.00 80.06 86 ASP A N 1
ATOM 659 C CA . ASP A 1 86 ? 45.163 -4.009 -61.859 1.00 80.06 86 ASP A CA 1
ATOM 660 C C . ASP A 1 86 ? 45.578 -5.372 -61.272 1.00 80.06 86 ASP A C 1
ATOM 662 O O . ASP A 1 86 ? 45.559 -6.387 -61.966 1.00 80.06 86 ASP A O 1
ATOM 666 N N . GLY A 1 87 ? 45.982 -5.405 -59.998 1.00 71.50 87 GLY A N 1
ATOM 667 C CA . GLY A 1 87 ? 46.569 -6.584 -59.356 1.00 71.50 87 GLY A CA 1
ATOM 668 C C . GLY A 1 87 ? 45.557 -7.592 -58.805 1.00 71.50 87 GLY A C 1
ATOM 669 O O . GLY A 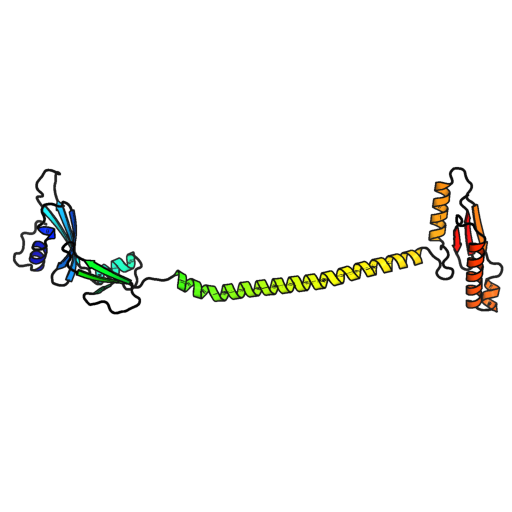1 87 ? 44.384 -7.287 -58.589 1.00 71.50 87 GLY A O 1
ATOM 670 N N . THR A 1 88 ? 46.038 -8.806 -58.506 1.00 64.81 88 THR A N 1
ATOM 671 C CA . THR A 1 88 ? 45.282 -9.787 -57.714 1.00 64.81 88 THR A CA 1
ATOM 672 C C . THR A 1 88 ? 44.905 -9.165 -56.367 1.00 64.81 88 THR A C 1
ATOM 674 O O . THR A 1 88 ? 45.800 -8.658 -55.682 1.00 64.81 88 THR A O 1
ATOM 677 N N . PRO A 1 89 ? 43.625 -9.196 -55.962 1.00 62.81 89 PRO A N 1
ATOM 678 C CA . PRO A 1 89 ? 43.177 -8.480 -54.777 1.00 62.81 89 PRO A CA 1
ATOM 679 C C . PRO A 1 89 ? 43.946 -8.927 -53.529 1.00 62.81 89 PRO A C 1
ATOM 681 O O . PRO A 1 89 ? 44.017 -10.124 -53.243 1.00 62.81 89 PRO A O 1
ATOM 684 N N . GLN A 1 90 ? 44.474 -7.978 -52.754 1.00 65.56 90 GLN A N 1
ATOM 685 C CA . GLN A 1 90 ? 44.999 -8.286 -51.424 1.00 65.56 90 GLN A CA 1
ATOM 686 C C . GLN A 1 90 ? 43.837 -8.671 -50.490 1.00 65.56 90 GLN A C 1
ATOM 688 O O . GLN A 1 90 ? 42.782 -8.029 -50.528 1.00 65.56 90 GLN A O 1
ATOM 693 N N . PRO A 1 91 ? 43.980 -9.718 -49.657 1.00 59.88 91 PRO A N 1
ATOM 694 C CA . PRO A 1 91 ? 42.962 -10.064 -48.673 1.00 59.88 91 PRO A CA 1
ATOM 695 C C . PRO A 1 91 ? 42.818 -8.922 -47.656 1.00 59.88 91 PRO A C 1
ATOM 697 O O . PRO A 1 91 ? 43.755 -8.603 -46.928 1.00 59.88 91 PRO A O 1
ATOM 700 N N . GLY A 1 92 ? 41.640 -8.298 -47.614 1.00 67.81 92 GLY A N 1
ATOM 701 C CA . GLY A 1 92 ? 41.347 -7.147 -46.761 1.00 67.81 92 GLY A CA 1
ATOM 702 C C . GLY A 1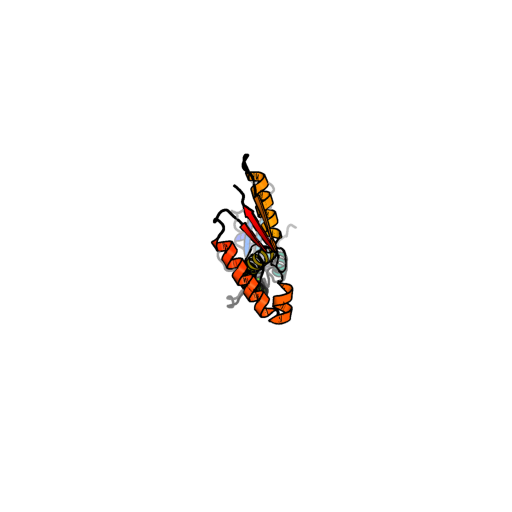 92 ? 39.847 -6.958 -46.519 1.00 67.81 92 GLY A C 1
ATOM 703 O O . GLY A 1 92 ? 39.016 -7.688 -47.052 1.00 67.81 92 GLY A O 1
ATOM 704 N N . THR A 1 93 ? 39.496 -5.971 -45.693 1.00 65.38 93 THR A N 1
ATOM 705 C CA . THR A 1 93 ? 38.119 -5.631 -45.278 1.00 65.38 93 THR A CA 1
ATOM 706 C C . THR A 1 93 ? 37.310 -4.843 -46.318 1.00 65.38 93 THR A C 1
ATOM 708 O O . THR A 1 93 ? 36.156 -4.498 -46.055 1.00 65.38 93 THR A O 1
ATOM 711 N N . GLY A 1 94 ? 37.894 -4.550 -47.482 1.00 80.31 94 GLY A N 1
ATOM 712 C CA . GLY A 1 94 ? 37.233 -3.846 -48.578 1.00 80.31 94 GLY A CA 1
ATOM 713 C C . GLY A 1 94 ? 36.257 -4.730 -49.359 1.00 80.31 94 GLY A C 1
ATOM 714 O O . GLY A 1 94 ? 36.438 -5.942 -49.482 1.00 80.31 94 GLY A O 1
ATOM 715 N N . ALA A 1 95 ? 35.218 -4.109 -49.904 1.00 85.31 95 ALA A N 1
ATOM 716 C CA . ALA A 1 95 ? 34.392 -4.691 -50.945 1.00 85.31 95 ALA A CA 1
ATOM 717 C C . ALA A 1 95 ? 35.068 -4.486 -52.309 1.00 85.31 95 ALA A C 1
ATOM 719 O O . ALA A 1 95 ? 35.783 -3.506 -52.525 1.00 85.31 95 ALA A O 1
ATOM 720 N N . ARG A 1 96 ? 34.858 -5.444 -53.213 1.00 86.56 96 ARG A N 1
ATOM 721 C CA . ARG A 1 96 ? 35.526 -5.503 -54.514 1.00 86.56 96 ARG A CA 1
ATOM 722 C C . ARG A 1 96 ? 34.548 -5.886 -55.609 1.00 86.56 96 ARG A C 1
ATOM 724 O O . ARG A 1 96 ? 33.659 -6.709 -55.383 1.00 86.56 96 ARG A O 1
ATOM 731 N N . TYR A 1 97 ? 34.759 -5.333 -56.792 1.00 88.31 97 TYR A N 1
ATOM 732 C CA . TYR A 1 97 ? 33.980 -5.629 -57.984 1.00 88.31 97 TYR A CA 1
ATOM 733 C C . TYR A 1 97 ? 34.911 -5.795 -59.186 1.00 88.31 97 TYR A C 1
ATOM 735 O O . TYR A 1 97 ? 35.757 -4.938 -59.431 1.00 88.31 97 TYR A O 1
ATOM 743 N N . LEU A 1 98 ? 34.789 -6.912 -59.906 1.00 88.25 98 LEU A N 1
ATOM 744 C CA . LEU A 1 98 ? 35.580 -7.184 -61.106 1.00 88.25 98 LEU A CA 1
ATOM 745 C C . LEU A 1 98 ? 34.901 -6.535 -62.316 1.00 88.25 98 LEU A C 1
ATOM 747 O O . LEU A 1 98 ? 33.750 -6.845 -62.616 1.00 88.25 98 LEU A O 1
ATOM 751 N N . LEU A 1 99 ? 35.625 -5.664 -63.014 1.00 87.44 99 LEU A N 1
ATOM 752 C CA . LEU A 1 99 ? 35.209 -5.080 -64.283 1.00 87.44 99 LEU A CA 1
ATOM 753 C C . LEU A 1 99 ? 35.632 -6.010 -65.419 1.00 87.44 99 LEU A C 1
ATOM 755 O O . LEU A 1 99 ? 36.822 -6.272 -65.608 1.00 87.44 99 LEU A O 1
ATOM 759 N N . ILE A 1 100 ? 34.648 -6.505 -66.163 1.00 85.38 100 ILE A N 1
ATOM 760 C CA . ILE A 1 100 ? 34.831 -7.385 -67.317 1.00 85.38 100 ILE A CA 1
ATOM 761 C C . ILE A 1 100 ? 34.286 -6.643 -68.538 1.00 85.38 100 ILE A C 1
ATOM 763 O O . ILE A 1 100 ? 33.179 -6.108 -68.479 1.00 85.38 100 ILE A O 1
ATOM 767 N N . ALA A 1 101 ? 35.068 -6.598 -69.612 1.00 84.25 101 ALA A N 1
ATOM 768 C CA . ALA A 1 101 ? 34.630 -6.106 -70.911 1.00 84.25 101 ALA A CA 1
ATOM 769 C C . ALA A 1 101 ? 33.545 -7.027 -71.493 1.00 84.25 101 ALA A C 1
ATOM 771 O O . ALA A 1 101 ? 33.510 -8.221 -71.186 1.00 84.25 101 ALA A O 1
ATOM 772 N N . GLN A 1 102 ? 32.700 -6.541 -72.400 1.00 78.69 102 GLN A N 1
ATOM 773 C CA . GLN A 1 102 ? 31.692 -7.377 -73.069 1.00 78.69 102 GLN A CA 1
ATOM 774 C C . GLN A 1 102 ? 32.321 -8.527 -73.868 1.00 78.69 102 GLN A C 1
ATOM 776 O O . GLN A 1 102 ? 31.709 -9.585 -74.005 1.00 78.69 102 GLN A O 1
ATOM 781 N N . ALA A 1 103 ? 33.560 -8.353 -74.339 1.00 75.62 103 ALA A N 1
ATOM 782 C CA . ALA A 1 103 ? 34.354 -9.401 -74.982 1.00 75.62 103 ALA A CA 1
ATOM 783 C C . ALA A 1 103 ? 34.840 -10.506 -74.012 1.00 75.62 103 ALA A C 1
ATOM 785 O O . ALA A 1 103 ? 35.432 -11.489 -74.450 1.00 75.62 103 ALA A O 1
ATOM 786 N N . GLY A 1 104 ? 34.592 -10.367 -72.704 1.00 76.62 104 GLY A N 1
ATOM 787 C CA . GLY A 1 104 ? 34.985 -11.322 -71.663 1.00 76.62 104 GLY A CA 1
ATOM 788 C C . GLY A 1 104 ? 36.358 -11.058 -71.036 1.00 76.62 104 GLY A C 1
ATOM 789 O O . GLY A 1 104 ? 36.790 -11.815 -70.168 1.00 76.62 104 GLY A O 1
ATOM 790 N N . GLU A 1 105 ? 37.047 -9.991 -71.440 1.00 82.94 105 GLU A N 1
ATOM 791 C CA . GLU A 1 105 ? 38.368 -9.634 -70.920 1.00 82.94 105 GLU A CA 1
ATOM 792 C C . GLU A 1 105 ? 38.277 -8.933 -69.557 1.00 82.94 105 GLU A C 1
ATOM 794 O O . GLU A 1 105 ? 37.468 -8.028 -69.353 1.00 82.94 105 GLU A O 1
ATOM 799 N N . ALA A 1 106 ? 39.130 -9.319 -68.607 1.00 84.75 106 ALA A N 1
ATOM 800 C CA . ALA A 1 106 ? 39.196 -8.668 -67.302 1.00 84.75 106 ALA A CA 1
ATOM 801 C C . ALA A 1 106 ? 39.909 -7.310 -67.413 1.00 84.75 106 ALA A C 1
ATOM 803 O O . ALA A 1 106 ? 41.124 -7.237 -67.607 1.00 84.75 106 ALA A O 1
ATOM 804 N N . VAL A 1 107 ? 39.156 -6.224 -67.237 1.00 86.88 107 VAL A N 1
ATOM 805 C CA . VAL A 1 107 ? 39.696 -4.860 -67.269 1.00 86.88 107 VAL A CA 1
ATOM 806 C C . VAL A 1 107 ? 40.376 -4.522 -65.950 1.00 86.88 107 VAL A C 1
ATOM 808 O O . VAL A 1 107 ? 41.415 -3.883 -65.975 1.00 86.88 107 VAL A O 1
ATOM 811 N N . GLY A 1 108 ? 39.863 -4.981 -64.808 1.00 87.69 108 GLY A N 1
ATOM 812 C CA . GLY A 1 108 ? 40.506 -4.814 -63.497 1.00 87.69 108 GLY A CA 1
ATOM 813 C C . GLY A 1 108 ? 39.499 -4.778 -62.350 1.00 87.69 108 GLY A C 1
ATOM 814 O O . GLY A 1 108 ? 38.330 -5.102 -62.545 1.00 87.69 108 GLY A O 1
ATOM 815 N N . TYR A 1 109 ? 39.931 -4.390 -61.150 1.00 88.62 109 TYR A N 1
ATOM 816 C CA . TYR A 1 109 ? 39.076 -4.382 -59.958 1.00 88.62 109 TYR A CA 1
ATOM 817 C C . TYR A 1 109 ? 38.770 -2.967 -59.476 1.00 88.62 109 TYR A C 1
ATOM 819 O O . TYR A 1 109 ? 39.658 -2.122 -59.390 1.00 88.62 109 TYR A O 1
ATOM 827 N N . LEU A 1 110 ? 37.515 -2.741 -59.098 1.00 89.19 110 LEU A N 1
ATOM 828 C CA . LEU A 1 110 ? 37.074 -1.578 -58.341 1.00 89.19 110 LEU A CA 1
ATOM 829 C C . LEU A 1 110 ? 36.960 -1.963 -56.862 1.00 89.19 110 LEU A C 1
ATOM 831 O O . LEU A 1 110 ? 36.272 -2.929 -56.528 1.00 89.19 110 LEU A O 1
ATOM 835 N N . ASN A 1 111 ? 37.611 -1.211 -55.980 1.00 88.44 111 ASN A N 1
ATOM 836 C CA . ASN A 1 111 ? 37.683 -1.507 -54.548 1.00 88.44 111 ASN A CA 1
ATOM 837 C C . ASN A 1 111 ? 37.136 -0.339 -53.731 1.00 88.44 111 ASN A C 1
ATOM 839 O O . ASN A 1 111 ? 37.413 0.806 -54.067 1.00 88.44 111 ASN A O 1
ATOM 843 N N . TRP A 1 112 ? 36.405 -0.615 -52.648 1.00 89.94 112 TRP A N 1
ATOM 844 C CA . TRP A 1 112 ? 35.929 0.400 -51.699 1.00 89.94 112 TRP A CA 1
ATOM 845 C C . TRP A 1 112 ? 35.755 -0.177 -50.292 1.00 89.94 112 TRP A C 1
ATOM 847 O O . TRP A 1 112 ? 35.696 -1.389 -50.093 1.00 89.94 112 TRP A O 1
ATOM 857 N N . ILE A 1 113 ? 35.642 0.689 -49.290 1.00 87.56 113 ILE A N 1
ATOM 858 C CA . ILE A 1 113 ? 35.413 0.312 -47.894 1.00 87.56 113 ILE A CA 1
ATOM 859 C C . ILE A 1 113 ? 33.921 0.506 -47.582 1.00 87.56 113 ILE A C 1
ATOM 861 O O . ILE A 1 113 ? 33.439 1.641 -47.600 1.00 87.56 113 ILE A O 1
ATOM 865 N N . PRO A 1 114 ? 33.154 -0.567 -47.303 1.00 81.94 114 PRO A N 1
ATOM 866 C CA . PRO A 1 114 ? 31.751 -0.430 -46.937 1.00 81.94 114 PRO A CA 1
ATOM 867 C C . PRO A 1 114 ? 31.630 0.178 -45.537 1.00 81.94 114 PRO A C 1
ATOM 869 O O . PRO A 1 114 ? 32.142 -0.371 -44.557 1.00 81.94 114 PRO A O 1
ATOM 872 N N . SER A 1 115 ? 30.907 1.290 -45.421 1.00 76.31 115 SER A N 1
ATOM 873 C CA . SER A 1 115 ? 30.551 1.844 -44.119 1.00 76.31 115 SER A CA 1
ATOM 874 C C . SER A 1 115 ? 29.557 0.900 -43.424 1.00 76.31 115 SER A C 1
ATOM 876 O O . SER A 1 115 ? 28.570 0.458 -44.010 1.00 76.31 115 SER A O 1
ATOM 878 N N . ARG A 1 116 ? 29.812 0.548 -42.155 1.00 75.56 116 ARG A N 1
ATOM 879 C CA . ARG A 1 116 ? 28.902 -0.262 -41.316 1.00 75.56 116 ARG A CA 1
ATOM 880 C C . ARG A 1 116 ? 28.281 0.601 -40.207 1.00 75.56 116 ARG A C 1
ATOM 882 O O . ARG A 1 116 ? 28.530 0.332 -39.028 1.00 75.56 116 ARG A O 1
ATOM 889 N N . PRO A 1 117 ? 27.486 1.636 -40.547 1.00 69.69 117 PRO A N 1
ATOM 890 C CA . PRO A 1 117 ? 27.013 2.615 -39.569 1.00 69.69 117 PRO A CA 1
ATOM 891 C C . PRO A 1 117 ? 26.162 1.973 -38.464 1.00 69.69 117 PRO A C 1
ATOM 893 O O . PRO A 1 117 ? 26.350 2.283 -37.292 1.00 69.69 117 PRO A O 1
ATOM 896 N N . GLY A 1 118 ? 25.297 1.009 -38.804 1.00 75.31 118 GLY A N 1
ATOM 897 C CA . GLY A 1 118 ? 24.403 0.369 -37.832 1.00 75.31 118 GLY A CA 1
ATOM 898 C C . GLY A 1 118 ? 25.131 -0.402 -36.725 1.00 75.31 118 GLY A C 1
ATOM 899 O O . GLY A 1 118 ? 24.809 -0.250 -35.550 1.00 75.31 118 GLY A O 1
ATOM 900 N N . ALA A 1 119 ? 26.160 -1.183 -37.070 1.00 76.81 119 ALA A N 1
ATOM 901 C CA . ALA A 1 119 ? 26.913 -1.966 -36.086 1.00 76.81 119 ALA A CA 1
ATOM 902 C C . ALA A 1 119 ? 27.751 -1.078 -35.152 1.00 76.81 119 ALA A C 1
ATOM 904 O O . ALA A 1 119 ? 27.917 -1.391 -33.973 1.00 76.81 119 ALA A O 1
ATOM 905 N N . GLN A 1 120 ? 28.270 0.038 -35.673 1.00 74.75 120 GLN A N 1
ATOM 906 C CA . GLN A 1 120 ? 29.043 0.992 -34.884 1.00 74.75 120 GLN A CA 1
ATOM 907 C C . GLN A 1 120 ? 28.145 1.790 -33.931 1.00 74.75 120 GLN A C 1
ATOM 909 O O . GLN A 1 120 ? 28.509 1.983 -32.776 1.00 74.75 120 GLN A O 1
ATOM 914 N N . MET A 1 121 ? 26.944 2.178 -34.372 1.00 76.06 121 MET A N 1
ATOM 915 C CA . MET A 1 121 ? 25.947 2.815 -33.506 1.00 76.06 121 MET A CA 1
ATOM 916 C C . MET A 1 121 ? 25.469 1.880 -32.394 1.00 76.06 121 MET A C 1
ATOM 918 O O . MET A 1 121 ? 25.345 2.314 -31.251 1.00 76.06 121 MET A O 1
ATOM 922 N N . LEU A 1 122 ? 25.260 0.595 -32.700 1.00 78.88 122 LEU A N 1
ATOM 923 C CA . LEU A 1 122 ? 24.789 -0.375 -31.714 1.00 78.88 122 LEU A CA 1
ATOM 924 C C . LEU A 1 122 ? 25.774 -0.524 -30.544 1.00 78.88 122 LEU A C 1
ATOM 926 O O . LEU A 1 122 ? 25.349 -0.486 -29.396 1.00 78.88 122 LEU A O 1
ATOM 930 N N . ARG A 1 123 ? 27.087 -0.572 -30.817 1.00 78.31 123 ARG A N 1
ATOM 931 C CA . ARG A 1 123 ? 28.130 -0.622 -29.771 1.00 78.31 123 ARG A CA 1
ATOM 932 C C . ARG A 1 123 ? 28.187 0.636 -28.904 1.00 78.31 123 ARG A C 1
ATOM 934 O O . ARG A 1 123 ? 28.542 0.556 -27.734 1.00 78.31 123 ARG A O 1
ATOM 941 N N . THR A 1 124 ? 27.848 1.794 -29.466 1.00 78.94 124 THR A N 1
ATOM 942 C CA . THR A 1 124 ? 27.823 3.061 -28.719 1.00 78.94 124 THR A CA 1
ATOM 943 C C . THR A 1 124 ? 26.585 3.167 -27.819 1.00 78.94 124 THR A C 1
ATOM 945 O O . THR A 1 124 ? 26.653 3.768 -26.751 1.00 78.94 124 THR A O 1
ATOM 948 N N . ILE A 1 125 ? 25.457 2.575 -28.229 1.00 85.19 125 ILE A N 1
ATOM 949 C CA . ILE A 1 125 ? 24.162 2.659 -27.526 1.00 85.19 125 ILE A CA 1
ATOM 950 C C . ILE A 1 125 ? 23.967 1.509 -26.512 1.00 85.19 125 ILE A C 1
ATOM 952 O O . ILE A 1 125 ? 23.236 1.653 -25.530 1.00 85.19 125 ILE A O 1
ATOM 956 N N . GLU A 1 126 ? 24.639 0.375 -26.702 1.00 79.56 126 GLU A N 1
ATOM 957 C CA . GLU A 1 126 ? 24.577 -0.801 -25.822 1.00 79.56 126 GLU A CA 1
ATOM 958 C C . GLU A 1 126 ? 24.836 -0.502 -24.324 1.00 79.56 126 GLU A C 1
ATOM 960 O O . GLU A 1 126 ? 24.005 -0.886 -23.495 1.00 79.56 126 GLU A O 1
ATOM 965 N N . PRO A 1 127 ? 25.899 0.222 -23.912 1.00 85.38 127 PRO A N 1
ATOM 966 C CA . PRO A 1 127 ? 26.166 0.416 -22.484 1.00 85.38 127 PRO A CA 1
ATOM 967 C C . PRO A 1 127 ? 25.147 1.337 -21.795 1.00 85.38 127 PRO A C 1
ATOM 969 O O . PRO A 1 127 ? 24.781 1.106 -20.641 1.00 85.38 127 PRO A O 1
ATOM 972 N N . SER A 1 128 ? 24.656 2.373 -22.482 1.00 88.69 128 SER A N 1
ATOM 973 C CA . SER A 1 128 ? 23.700 3.325 -21.902 1.00 88.69 128 SER A CA 1
ATOM 974 C C . SER A 1 128 ? 22.297 2.729 -21.779 1.00 88.69 128 SER A C 1
ATOM 976 O O . SER A 1 128 ? 21.628 2.936 -20.765 1.00 88.69 128 SER A O 1
ATOM 978 N N . THR A 1 129 ? 21.869 1.932 -22.761 1.00 89.62 129 THR A N 1
ATOM 979 C CA . THR A 1 129 ? 20.595 1.200 -22.696 1.00 89.62 129 THR A CA 1
ATOM 980 C C . THR A 1 129 ? 20.600 0.149 -21.588 1.00 89.62 129 THR A C 1
ATOM 982 O O . THR A 1 129 ? 19.639 0.081 -20.821 1.00 89.62 129 THR A O 1
ATOM 985 N N . GLY A 1 130 ? 21.698 -0.597 -21.420 1.00 90.50 130 GLY A N 1
ATOM 986 C CA . GLY A 1 130 ? 21.853 -1.550 -20.317 1.00 90.50 130 GLY A CA 1
ATOM 987 C C . GLY A 1 130 ? 21.757 -0.891 -18.936 1.00 90.50 130 GLY A C 1
ATOM 988 O O . GLY A 1 130 ? 21.016 -1.365 -18.072 1.00 90.50 130 GLY A O 1
ATOM 989 N N . LEU A 1 131 ? 22.437 0.246 -18.740 1.00 93.38 131 LEU A N 1
ATOM 990 C CA . LEU A 1 131 ? 22.365 1.017 -17.492 1.00 93.38 131 LEU A CA 1
ATOM 991 C C . LEU A 1 131 ? 20.949 1.527 -17.197 1.00 93.38 131 LEU A C 1
ATOM 993 O O . LEU A 1 131 ? 20.494 1.433 -16.056 1.00 93.38 131 LEU A O 1
ATOM 997 N N . ALA A 1 132 ? 20.235 2.029 -18.207 1.00 93.44 132 ALA A N 1
ATOM 998 C CA . ALA A 1 132 ? 18.862 2.502 -18.044 1.00 93.44 132 ALA A CA 1
ATOM 999 C C . ALA A 1 132 ? 17.910 1.364 -17.636 1.00 93.44 132 ALA A 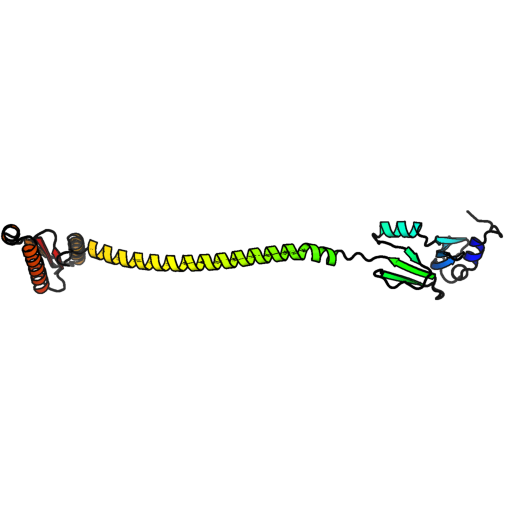C 1
ATOM 1001 O O . ALA A 1 132 ? 17.134 1.516 -16.691 1.00 93.44 132 ALA A O 1
ATOM 1002 N N . VAL A 1 133 ? 18.008 0.203 -18.293 1.00 96.50 133 VAL A N 1
ATOM 1003 C CA . VAL A 1 133 ? 17.202 -0.984 -17.961 1.00 96.50 133 VAL A CA 1
ATOM 1004 C C . VAL A 1 133 ? 17.487 -1.463 -16.537 1.00 96.50 133 VAL A C 1
ATOM 1006 O O . VAL A 1 133 ? 16.555 -1.779 -15.793 1.00 96.50 133 VAL A O 1
ATOM 1009 N N . LEU A 1 134 ? 18.757 -1.474 -16.127 1.00 96.12 134 LEU A N 1
ATOM 1010 C CA . LEU A 1 134 ? 19.157 -1.864 -14.777 1.00 96.12 134 LEU A CA 1
ATOM 1011 C C . LEU A 1 134 ? 18.618 -0.882 -13.726 1.00 96.12 134 LEU A C 1
ATOM 1013 O O . LEU A 1 134 ? 18.060 -1.314 -12.717 1.00 96.12 134 LEU A O 1
ATOM 1017 N N . ALA A 1 135 ? 18.706 0.426 -13.979 1.00 96.50 135 ALA A N 1
ATOM 1018 C CA . ALA A 1 135 ? 18.171 1.453 -13.088 1.00 96.50 135 ALA A CA 1
ATOM 1019 C C . ALA A 1 135 ? 16.645 1.342 -12.921 1.00 96.50 135 ALA A C 1
ATOM 1021 O O . ALA A 1 135 ? 16.149 1.372 -11.794 1.00 96.50 135 ALA A O 1
ATOM 1022 N N . ILE A 1 136 ? 15.906 1.148 -14.020 1.00 96.75 136 ILE A N 1
ATOM 1023 C CA . ILE A 1 136 ? 14.448 0.942 -13.991 1.00 96.75 136 ILE A CA 1
ATOM 1024 C C . ILE A 1 136 ? 14.103 -0.332 -13.212 1.00 96.75 136 ILE A C 1
ATOM 1026 O O . ILE A 1 136 ? 13.222 -0.311 -12.355 1.00 96.75 136 ILE A O 1
ATOM 1030 N N . SER A 1 137 ? 14.831 -1.425 -13.449 1.00 96.69 137 SER A N 1
ATOM 1031 C CA . SER A 1 137 ? 14.600 -2.704 -12.767 1.00 96.69 137 SER A CA 1
ATOM 1032 C C . SER A 1 137 ? 14.820 -2.593 -11.255 1.00 96.69 137 SER A C 1
ATOM 1034 O O . SER A 1 137 ? 13.992 -3.063 -10.471 1.00 96.69 137 SER A O 1
ATOM 1036 N N . LEU A 1 138 ? 15.894 -1.919 -10.827 1.00 97.50 138 LEU A N 1
ATOM 1037 C CA . LEU A 1 138 ? 16.161 -1.654 -9.411 1.00 97.50 138 LEU A CA 1
ATOM 1038 C C . LEU A 1 138 ? 15.096 -0.746 -8.784 1.00 97.50 138 LEU A C 1
ATOM 1040 O O . LEU A 1 138 ? 14.659 -1.011 -7.663 1.00 97.50 138 LEU A O 1
ATOM 1044 N N . LEU A 1 139 ? 14.644 0.287 -9.503 1.00 97.00 139 LEU A N 1
ATOM 1045 C CA . LEU A 1 139 ? 13.580 1.179 -9.043 1.00 97.00 139 LEU A CA 1
ATOM 1046 C C . LEU A 1 139 ? 12.261 0.420 -8.848 1.00 97.00 139 LEU A C 1
ATOM 1048 O O . LEU A 1 139 ? 11.611 0.588 -7.816 1.00 97.00 139 LEU A O 1
ATOM 1052 N N . CYS A 1 140 ? 11.889 -0.448 -9.792 1.00 96.81 140 CYS A N 1
ATOM 1053 C CA . CYS A 1 140 ? 10.707 -1.301 -9.681 1.00 96.81 140 CYS A CA 1
ATOM 1054 C C . CYS A 1 140 ? 10.811 -2.260 -8.491 1.00 96.81 140 CYS A C 1
ATOM 1056 O O . CYS A 1 140 ? 9.872 -2.343 -7.699 1.00 96.81 140 CYS A O 1
ATOM 1058 N N . LEU A 1 141 ? 11.952 -2.936 -8.314 1.00 96.62 141 LEU A N 1
ATOM 1059 C CA . LEU A 1 141 ? 12.172 -3.837 -7.179 1.00 96.62 141 LEU A CA 1
ATOM 1060 C C . LEU A 1 141 ? 12.066 -3.088 -5.841 1.00 96.62 141 LEU A C 1
ATOM 1062 O O . LEU A 1 141 ? 11.413 -3.555 -4.905 1.00 96.62 141 LEU A O 1
ATOM 1066 N N . TYR A 1 142 ? 12.666 -1.898 -5.765 1.00 96.56 142 TYR A N 1
ATOM 1067 C CA . TYR A 1 142 ? 12.560 -1.018 -4.607 1.00 96.56 142 TYR A CA 1
ATOM 1068 C C . TYR A 1 142 ? 11.109 -0.593 -4.349 1.00 96.56 142 TYR A C 1
ATOM 1070 O O . TYR A 1 142 ? 10.655 -0.664 -3.207 1.00 96.56 142 TYR A O 1
ATOM 1078 N N . MET A 1 143 ? 10.358 -0.203 -5.386 1.00 94.25 143 MET A N 1
ATOM 1079 C CA . MET A 1 143 ? 8.949 0.181 -5.260 1.00 94.25 143 MET A CA 1
ATOM 1080 C C . MET A 1 143 ? 8.084 -0.972 -4.762 1.00 94.25 143 MET A C 1
ATOM 1082 O O . MET A 1 143 ? 7.294 -0.776 -3.842 1.00 94.25 143 MET A O 1
ATOM 1086 N N . VAL A 1 144 ? 8.251 -2.174 -5.319 1.00 93.19 144 VAL A N 1
ATOM 1087 C CA . VAL A 1 144 ? 7.520 -3.368 -4.875 1.00 93.19 144 VAL A CA 1
ATOM 1088 C C . VAL A 1 144 ? 7.840 -3.655 -3.412 1.00 93.19 144 VAL A C 1
ATOM 1090 O O . VAL A 1 144 ? 6.925 -3.776 -2.601 1.00 93.19 144 VAL A O 1
ATOM 1093 N N . ARG A 1 145 ? 9.125 -3.665 -3.036 1.00 92.56 145 ARG A N 1
ATOM 1094 C CA . ARG A 1 145 ? 9.544 -3.874 -1.643 1.00 92.56 145 ARG A CA 1
ATOM 1095 C C . ARG A 1 145 ? 8.974 -2.805 -0.703 1.00 92.56 145 ARG A C 1
ATOM 1097 O O . ARG A 1 145 ? 8.521 -3.129 0.392 1.00 92.56 145 ARG A O 1
ATOM 1104 N N . ARG A 1 146 ? 8.957 -1.538 -1.127 1.00 91.75 146 ARG A N 1
ATOM 1105 C CA . ARG A 1 146 ? 8.381 -0.422 -0.362 1.00 91.75 146 ARG A CA 1
ATOM 1106 C C . ARG A 1 146 ? 6.875 -0.595 -0.164 1.00 91.75 146 ARG A C 1
ATOM 1108 O O . ARG A 1 146 ? 6.403 -0.463 0.960 1.00 91.75 146 ARG A O 1
ATOM 1115 N N . LEU A 1 147 ? 6.142 -0.913 -1.230 1.00 87.94 147 LEU A N 1
ATOM 1116 C CA . LEU A 1 147 ? 4.693 -1.123 -1.186 1.00 87.94 147 LEU A CA 1
ATOM 1117 C C . LEU A 1 147 ? 4.317 -2.309 -0.296 1.00 87.94 147 LEU A C 1
ATOM 1119 O O . LEU A 1 147 ? 3.379 -2.206 0.491 1.00 87.94 147 LEU A O 1
ATOM 1123 N N . TRP A 1 148 ? 5.080 -3.400 -0.364 1.00 84.19 148 TRP A N 1
ATOM 1124 C CA . TRP A 1 148 ? 4.891 -4.561 0.504 1.00 84.19 148 TRP A CA 1
ATOM 1125 C C . TRP A 1 148 ? 5.058 -4.198 1.983 1.00 84.19 148 TRP A C 1
ATOM 1127 O O . TRP A 1 148 ? 4.176 -4.493 2.787 1.00 84.19 148 TRP A O 1
ATOM 1137 N N . ASN A 1 149 ? 6.129 -3.481 2.335 1.00 84.38 149 ASN A N 1
ATOM 1138 C CA . ASN A 1 149 ? 6.360 -3.046 3.715 1.00 84.38 149 ASN A CA 1
ATOM 1139 C C . ASN A 1 149 ? 5.255 -2.102 4.224 1.00 84.38 149 ASN A C 1
ATOM 1141 O O . ASN A 1 149 ? 4.813 -2.220 5.365 1.00 84.38 149 ASN A O 1
ATOM 1145 N N . SER A 1 150 ? 4.783 -1.175 3.385 1.00 81.75 150 SER A N 1
ATOM 1146 C CA . SER A 1 150 ? 3.705 -0.249 3.751 1.00 81.75 150 SER A CA 1
ATOM 1147 C C . SER A 1 150 ? 2.348 -0.942 3.917 1.00 81.75 150 SER A C 1
ATOM 1149 O O . SER A 1 150 ? 1.607 -0.597 4.835 1.00 81.75 150 SER A O 1
ATOM 1151 N N . SER A 1 151 ? 2.036 -1.929 3.073 1.00 79.94 151 SER A N 1
ATOM 1152 C CA . SER A 1 151 ? 0.778 -2.688 3.135 1.00 79.94 151 SER A CA 1
ATOM 1153 C C . SER A 1 151 ? 0.632 -3.456 4.454 1.00 79.94 151 SER A C 1
ATOM 1155 O O . SER A 1 151 ? -0.420 -3.418 5.095 1.00 79.94 151 SER A O 1
ATOM 1157 N N . VAL A 1 152 ? 1.720 -4.079 4.923 1.00 77.06 152 VAL A N 1
ATOM 1158 C CA . VAL A 1 152 ? 1.733 -4.818 6.196 1.00 77.06 152 VAL A CA 1
ATOM 1159 C C . VAL A 1 152 ? 1.468 -3.893 7.388 1.00 77.06 152 VAL A C 1
ATOM 1161 O O . VAL A 1 152 ? 0.676 -4.237 8.265 1.00 77.06 152 VAL A O 1
ATOM 1164 N N . ASN A 1 153 ? 2.061 -2.696 7.399 1.00 77.25 153 ASN A N 1
ATOM 1165 C CA . ASN A 1 153 ? 1.845 -1.720 8.472 1.00 77.25 153 ASN A CA 1
ATOM 1166 C C . ASN A 1 153 ? 0.389 -1.232 8.522 1.00 77.25 153 ASN A C 1
ATOM 1168 O O . ASN A 1 153 ? -0.183 -1.110 9.603 1.00 77.25 153 ASN A O 1
ATOM 1172 N N . LEU A 1 154 ? -0.224 -0.992 7.357 1.00 77.44 154 LEU A N 1
ATOM 1173 C CA . LEU A 1 154 ? -1.601 -0.502 7.268 1.00 77.44 154 LEU A CA 1
ATOM 1174 C C . LEU A 1 154 ? -2.612 -1.514 7.827 1.00 77.44 154 LEU A C 1
ATOM 1176 O O . LEU A 1 154 ? -3.522 -1.138 8.566 1.00 77.44 154 LEU A O 1
ATOM 1180 N N . SER A 1 155 ? -2.422 -2.800 7.523 1.00 78.12 155 SER A N 1
ATOM 1181 C CA . SER A 1 155 ? -3.274 -3.880 8.039 1.00 78.12 155 SER A CA 1
ATOM 1182 C C . SER A 1 155 ? -3.240 -3.958 9.573 1.00 78.12 155 SER A C 1
ATOM 1184 O O . SER A 1 155 ? -4.279 -4.069 10.227 1.00 78.12 155 SER A O 1
ATOM 1186 N N . GLN A 1 156 ? -2.058 -3.794 10.175 1.00 76.69 156 GLN A N 1
ATOM 1187 C CA . GLN A 1 156 ? -1.917 -3.768 11.634 1.00 76.69 156 GLN A CA 1
ATOM 1188 C C . GLN A 1 156 ? -2.599 -2.549 12.268 1.00 76.69 156 GLN A C 1
ATOM 1190 O O . GLN A 1 156 ? -3.196 -2.672 13.340 1.00 76.69 156 GLN A O 1
ATOM 1195 N N . SER A 1 157 ? -2.539 -1.383 11.618 1.00 75.25 157 SER A N 1
ATOM 1196 C CA . SER A 1 157 ? -3.220 -0.175 12.090 1.00 75.25 157 SER A CA 1
ATOM 1197 C C . SER A 1 157 ? -4.738 -0.339 12.111 1.00 75.25 157 SER A C 1
ATOM 1199 O O . SER A 1 157 ? -5.352 0.049 13.101 1.00 75.25 157 SER A O 1
ATOM 1201 N N . MET A 1 158 ? -5.339 -0.957 11.087 1.00 74.25 158 MET A N 1
ATOM 1202 C CA . MET A 1 158 ? -6.785 -1.225 11.076 1.00 74.25 158 MET A CA 1
ATOM 1203 C C . MET A 1 158 ? -7.216 -2.137 12.229 1.00 74.25 158 MET A C 1
ATOM 1205 O O . MET A 1 158 ? -8.192 -1.836 12.913 1.00 74.25 158 MET A O 1
ATOM 1209 N N . LEU A 1 159 ? -6.465 -3.211 12.494 1.00 75.56 159 LEU A N 1
ATOM 1210 C CA . LEU A 1 159 ? -6.778 -4.133 13.592 1.00 75.56 159 LEU A CA 1
ATOM 1211 C C . LEU A 1 159 ? -6.666 -3.459 14.967 1.00 75.56 159 LEU A C 1
ATOM 1213 O O . LEU A 1 159 ? -7.517 -3.666 15.831 1.00 75.56 159 LEU A O 1
ATOM 1217 N N . ARG A 1 160 ? -5.639 -2.624 15.171 1.00 70.00 160 ARG A N 1
ATOM 1218 C CA . ARG A 1 160 ? -5.470 -1.867 16.422 1.00 70.00 160 ARG A CA 1
ATOM 1219 C C . ARG A 1 160 ? -6.570 -0.830 16.624 1.00 70.00 160 ARG A C 1
ATOM 1221 O O . ARG A 1 160 ? -7.026 -0.669 17.753 1.00 70.00 160 ARG A O 1
ATOM 1228 N N . LEU A 1 161 ? -6.993 -0.153 15.553 1.00 72.81 161 LEU A N 1
ATOM 1229 C CA . LEU A 1 161 ? -8.072 0.828 15.628 1.00 72.81 161 LEU A CA 1
ATOM 1230 C C . LEU A 1 161 ? -9.387 0.154 16.033 1.00 72.81 161 LEU A C 1
ATOM 1232 O O . LEU A 1 161 ? -10.007 0.595 16.991 1.00 72.81 161 LEU A O 1
ATOM 1236 N N . GLY A 1 162 ? -9.746 -0.962 15.389 1.00 72.19 162 GLY A N 1
ATOM 1237 C CA . GLY A 1 162 ? -10.983 -1.686 15.700 1.00 72.19 162 GLY A CA 1
ATOM 1238 C C . GLY A 1 162 ? -11.033 -2.221 17.137 1.00 72.19 162 GLY A C 1
ATOM 1239 O O . GLY A 1 162 ? -12.058 -2.111 17.804 1.00 72.19 162 GLY A O 1
ATOM 1240 N N . ALA A 1 163 ? -9.917 -2.743 17.659 1.00 67.94 163 ALA A N 1
ATOM 1241 C CA . ALA A 1 163 ? -9.844 -3.183 19.055 1.00 67.94 163 ALA A CA 1
ATOM 1242 C C . ALA A 1 163 ? -9.956 -2.008 20.046 1.00 67.94 163 ALA A C 1
ATOM 1244 O O . ALA A 1 163 ? -10.660 -2.109 21.051 1.00 67.94 163 ALA A O 1
ATOM 1245 N N . SER A 1 164 ? -9.298 -0.881 19.748 1.00 66.19 164 SER A N 1
ATOM 1246 C CA . SER A 1 164 ? -9.392 0.337 20.560 1.00 66.19 164 SER A CA 1
ATOM 1247 C C . SER A 1 164 ? -10.794 0.943 20.527 1.00 66.19 164 SER A C 1
ATOM 1249 O O . SER A 1 164 ? -11.235 1.490 21.532 1.00 66.19 164 SER A O 1
ATOM 1251 N N . GLU A 1 165 ? -11.486 0.860 19.393 1.00 71.00 165 GLU A N 1
ATOM 1252 C CA . GLU A 1 165 ? -12.842 1.373 19.219 1.00 71.00 165 GLU A CA 1
ATOM 1253 C C . GLU A 1 165 ? -13.845 0.551 20.032 1.00 71.00 165 GLU A C 1
ATOM 1255 O O . GLU A 1 165 ? -14.598 1.126 20.811 1.00 71.00 165 GLU A O 1
ATOM 1260 N N . ALA A 1 166 ? -13.775 -0.783 19.975 1.00 65.88 166 ALA A N 1
ATOM 1261 C CA . ALA A 1 166 ? -14.616 -1.655 20.798 1.00 65.88 166 ALA A CA 1
ATOM 1262 C C . ALA A 1 166 ? -14.398 -1.427 22.307 1.00 65.88 166 ALA A C 1
ATOM 1264 O O . ALA A 1 166 ? -15.352 -1.385 23.087 1.00 65.88 166 ALA A O 1
ATOM 1265 N N . GLN A 1 167 ? -13.146 -1.233 22.729 1.00 63.88 167 GLN A N 1
ATOM 1266 C CA . GLN A 1 167 ? -12.815 -0.962 24.127 1.00 63.88 167 GLN A CA 1
ATOM 1267 C C . GLN A 1 167 ? -13.259 0.443 24.568 1.00 63.88 167 GLN A C 1
ATOM 1269 O O . GLN A 1 167 ? -13.794 0.601 25.665 1.00 63.88 167 GLN A O 1
ATOM 1274 N N . ALA A 1 168 ? -13.100 1.454 23.708 1.00 64.31 168 ALA A N 1
ATOM 1275 C CA . ALA A 1 168 ? -13.597 2.805 23.954 1.00 64.31 168 ALA A CA 1
ATOM 1276 C C . ALA A 1 168 ? -15.129 2.836 24.031 1.00 64.31 168 ALA A C 1
ATOM 1278 O O . ALA A 1 168 ? -15.684 3.503 24.899 1.00 64.31 168 ALA A O 1
ATOM 1279 N N . GLN A 1 169 ? -15.810 2.069 23.181 1.00 65.06 169 GLN A N 1
ATOM 1280 C CA . GLN A 1 169 ? -17.263 1.955 23.181 1.00 65.06 169 GLN A CA 1
ATOM 1281 C C . GLN A 1 169 ? -17.768 1.265 24.457 1.00 65.06 169 GLN A C 1
ATOM 1283 O O . GLN A 1 169 ? -18.697 1.757 25.091 1.00 65.06 169 GLN A O 1
ATOM 1288 N N . HIS A 1 170 ? -17.113 0.192 24.913 1.00 62.75 170 HIS A N 1
ATOM 1289 C CA . HIS A 1 170 ? -17.454 -0.444 26.189 1.00 62.75 170 HIS A CA 1
ATOM 1290 C C . HIS A 1 170 ? -17.257 0.509 27.382 1.00 62.75 170 HIS A C 1
ATOM 1292 O O . HIS A 1 170 ? -18.107 0.565 28.269 1.00 62.75 170 HIS A O 1
ATOM 1298 N N . LEU A 1 171 ? -16.168 1.284 27.414 1.00 69.75 171 LEU A N 1
ATOM 1299 C CA . LEU A 1 171 ? -15.936 2.294 28.458 1.00 69.75 171 LEU A CA 1
ATOM 1300 C C . LEU A 1 171 ? -16.925 3.467 28.376 1.00 69.75 171 LEU A C 1
ATOM 1302 O O . LEU A 1 171 ? -17.257 4.064 29.396 1.00 69.75 171 LEU A O 1
ATOM 1306 N N . ALA A 1 172 ? -17.417 3.789 27.179 1.00 75.25 172 ALA A N 1
ATOM 1307 C CA . ALA A 1 172 ? -18.394 4.853 26.980 1.00 75.25 172 ALA A CA 1
ATOM 1308 C C . ALA A 1 172 ? -19.794 4.492 27.498 1.00 75.25 172 ALA A C 1
ATOM 1310 O O . ALA A 1 172 ? -20.556 5.403 27.819 1.00 75.25 172 ALA A O 1
ATOM 1311 N N . PHE A 1 173 ? -20.132 3.201 27.614 1.00 87.50 173 PHE A N 1
ATOM 1312 C CA . PHE A 1 173 ? -21.489 2.740 27.950 1.00 87.50 173 PHE A CA 1
ATOM 1313 C C . PHE A 1 173 ? -21.613 1.949 29.259 1.00 87.50 173 PHE A C 1
ATOM 1315 O O . PHE A 1 173 ? -22.731 1.729 29.725 1.00 87.50 173 PHE A O 1
ATOM 1322 N N . HIS A 1 174 ? -20.505 1.553 29.886 1.00 92.88 174 HIS A N 1
ATOM 1323 C CA . HIS A 1 174 ? -20.516 0.783 31.132 1.00 92.88 174 HIS A CA 1
ATOM 1324 C C . HIS A 1 174 ? -19.733 1.478 32.250 1.00 92.88 174 HIS A C 1
ATOM 1326 O O . HIS A 1 174 ? -18.710 2.118 32.013 1.00 92.88 174 HIS A O 1
ATOM 1332 N N . ASP A 1 175 ? -20.215 1.339 33.483 1.00 93.50 175 ASP A N 1
ATOM 1333 C CA . ASP A 1 175 ? -19.516 1.745 34.699 1.00 93.50 175 ASP A CA 1
ATOM 1334 C C . ASP A 1 175 ? -18.337 0.801 34.973 1.00 93.50 175 ASP A C 1
ATOM 1336 O O . ASP A 1 175 ? -18.493 -0.420 34.987 1.00 93.50 175 ASP A O 1
ATOM 1340 N N . VAL A 1 176 ? -17.149 1.361 35.212 1.00 90.12 176 VAL A N 1
ATOM 1341 C CA . VAL A 1 176 ? -15.896 0.590 35.320 1.00 90.12 176 VAL A CA 1
ATOM 1342 C C . VAL A 1 176 ? -15.857 -0.288 36.574 1.00 90.12 176 VAL A C 1
ATOM 1344 O O . VAL A 1 176 ? -15.251 -1.356 36.548 1.00 90.12 176 VAL A O 1
ATOM 1347 N N . LEU A 1 177 ? -16.501 0.139 37.665 1.00 93.06 177 LEU A N 1
ATOM 1348 C CA . LEU A 1 177 ? -16.474 -0.591 38.934 1.00 93.06 177 LEU A CA 1
ATOM 1349 C C . LEU A 1 177 ? -17.448 -1.776 38.938 1.00 93.06 177 LEU A C 1
ATOM 1351 O O . LEU A 1 177 ? -17.105 -2.860 39.401 1.00 93.06 177 LEU A O 1
ATOM 1355 N N . THR A 1 178 ? -18.671 -1.569 38.445 1.00 93.62 178 THR A N 1
ATOM 1356 C CA . THR A 1 178 ? -19.747 -2.574 38.517 1.00 93.62 178 THR A CA 1
ATOM 1357 C C . THR A 1 178 ? -19.956 -3.361 37.227 1.00 93.62 178 THR A C 1
ATOM 1359 O O . THR A 1 178 ? -20.574 -4.423 37.260 1.00 93.62 178 THR A O 1
ATOM 1362 N N . GLY A 1 179 ? -19.493 -2.844 36.084 1.00 91.94 179 GLY A N 1
ATOM 1363 C CA . GLY A 1 179 ? -19.797 -3.373 34.751 1.00 91.94 179 GLY A CA 1
ATOM 1364 C C . GLY A 1 179 ? -21.232 -3.107 34.278 1.00 91.94 179 GLY A C 1
ATOM 1365 O O . GLY A 1 179 ? -21.587 -3.469 33.153 1.00 91.94 179 GLY A O 1
ATOM 1366 N N . LEU A 1 180 ? -22.070 -2.474 35.105 1.00 95.31 180 LEU A N 1
ATOM 1367 C CA . LEU A 1 180 ? -23.436 -2.123 34.731 1.00 95.31 180 LEU A CA 1
ATOM 1368 C C . LEU A 1 180 ? -23.454 -1.023 33.660 1.00 95.31 180 LEU A C 1
ATOM 1370 O O . LEU A 1 180 ? -22.516 -0.231 33.586 1.00 95.31 180 LEU A O 1
ATOM 1374 N N . PRO A 1 181 ? -24.526 -0.928 32.856 1.00 95.56 181 PRO A N 1
ATOM 1375 C CA . PRO A 1 181 ? -24.861 0.268 32.095 1.00 95.56 181 PRO A CA 1
ATOM 1376 C C . PRO A 1 181 ? -24.605 1.560 32.879 1.00 95.56 181 PRO A C 1
ATOM 1378 O O . PRO A 1 181 ? -25.084 1.724 34.003 1.00 95.56 181 PRO A O 1
ATOM 1381 N N . ASN A 1 182 ? -23.854 2.483 32.287 1.00 94.88 182 ASN A N 1
ATOM 1382 C CA . ASN A 1 182 ? -23.684 3.821 32.841 1.00 94.88 182 ASN A CA 1
ATOM 1383 C C . ASN A 1 182 ? -24.869 4.722 32.450 1.00 94.88 182 ASN A C 1
ATOM 1385 O O . ASN A 1 182 ? -25.790 4.301 31.744 1.00 94.88 182 ASN A O 1
ATOM 1389 N N . ARG A 1 183 ? -24.831 5.992 32.869 1.00 93.12 183 ARG A N 1
ATOM 1390 C CA . ARG A 1 183 ? -25.879 6.976 32.549 1.00 93.12 183 ARG A CA 1
ATOM 1391 C C . ARG A 1 183 ? -26.224 7.040 31.053 1.00 93.12 183 ARG A C 1
ATOM 1393 O O . ARG A 1 183 ? -27.405 7.051 30.728 1.00 93.12 183 ARG A O 1
ATOM 1400 N N . ALA A 1 184 ? -25.235 7.017 30.159 1.00 90.81 184 ALA A N 1
ATOM 1401 C CA . ALA A 1 184 ? -25.479 7.118 28.720 1.00 90.81 184 ALA A CA 1
ATOM 1402 C C . ALA A 1 184 ? -26.262 5.911 28.176 1.00 90.81 184 ALA A C 1
ATOM 1404 O O . ALA A 1 184 ? -27.223 6.081 27.427 1.00 90.81 184 ALA A O 1
ATOM 1405 N N . LEU A 1 185 ? -25.893 4.690 28.580 1.00 92.62 185 LEU A N 1
ATOM 1406 C CA . LEU A 1 185 ? -26.595 3.485 28.130 1.00 92.62 185 LEU A CA 1
ATOM 1407 C C . LEU A 1 185 ? -27.995 3.366 28.748 1.00 92.62 185 LEU A C 1
ATOM 1409 O O . LEU A 1 185 ? -28.923 2.907 28.088 1.00 92.62 185 LEU A O 1
ATOM 1413 N N . VAL A 1 186 ? -28.171 3.803 29.996 1.00 94.38 186 VAL A N 1
ATOM 1414 C CA . VAL A 1 186 ? -29.494 3.869 30.635 1.00 94.38 186 VAL A CA 1
ATOM 1415 C C . VAL A 1 186 ? -30.423 4.822 29.880 1.00 94.38 186 VAL A C 1
ATOM 1417 O O . VAL A 1 186 ? -31.572 4.467 29.625 1.00 94.38 186 VAL A O 1
ATOM 1420 N N . GLU A 1 187 ? -29.947 6.017 29.523 1.00 92.88 187 GLU A N 1
ATOM 1421 C CA . GLU A 1 187 ? -30.733 7.018 28.788 1.00 92.88 187 GLU A CA 1
ATOM 1422 C C . GLU A 1 187 ? -31.159 6.514 27.402 1.00 92.88 187 GLU A C 1
ATOM 1424 O O . GLU A 1 187 ? -32.314 6.699 27.005 1.00 92.88 187 GLU A O 1
ATOM 1429 N N . ASP A 1 188 ? -30.263 5.821 26.693 1.00 92.50 188 ASP A N 1
ATOM 1430 C CA . ASP A 1 188 ? -30.575 5.163 25.420 1.00 92.50 188 ASP A CA 1
ATOM 1431 C C . ASP A 1 188 ? -31.656 4.084 25.594 1.00 92.50 188 ASP A C 1
ATOM 1433 O O . ASP A 1 188 ? -32.668 4.090 24.890 1.00 92.50 188 ASP A O 1
ATOM 1437 N N . ARG A 1 189 ? -31.513 3.206 26.596 1.00 92.81 189 ARG A N 1
ATOM 1438 C CA . ARG A 1 189 ? -32.498 2.149 26.887 1.00 92.81 189 ARG A CA 1
ATOM 1439 C C . ARG A 1 189 ? -33.857 2.701 27.288 1.00 92.81 189 ARG A C 1
ATOM 1441 O O . ARG A 1 189 ? -34.878 2.179 26.848 1.00 92.81 189 ARG A O 1
ATOM 1448 N N . LEU A 1 190 ? -33.880 3.770 28.080 1.00 92.94 190 LEU A N 1
ATOM 1449 C CA . LEU A 1 190 ? -35.114 4.456 28.442 1.00 92.94 190 LEU A CA 1
ATOM 1450 C C . LEU A 1 190 ? -35.776 5.082 27.209 1.00 92.94 190 LEU A C 1
ATOM 1452 O O . LEU A 1 190 ? -36.984 4.948 27.029 1.00 92.94 190 LEU A O 1
ATOM 1456 N N . THR A 1 191 ? -34.995 5.717 26.335 1.00 92.44 191 THR A N 1
ATOM 1457 C CA . THR A 1 191 ? -35.505 6.315 25.095 1.00 92.44 191 THR A CA 1
ATOM 1458 C C . THR A 1 191 ? -36.088 5.247 24.172 1.00 92.44 191 THR A C 1
ATOM 1460 O O . THR A 1 191 ? -37.200 5.414 23.672 1.00 92.44 191 THR A O 1
ATOM 1463 N N . GLN A 1 192 ? -35.393 4.120 23.995 1.00 90.88 192 GLN A N 1
ATOM 1464 C CA . GLN A 1 192 ? -35.896 2.975 23.234 1.00 90.88 192 GLN A CA 1
ATOM 1465 C C . GLN A 1 192 ? -37.206 2.448 23.823 1.00 90.88 192 GLN A C 1
ATOM 1467 O O . GLN A 1 192 ? -38.188 2.350 23.091 1.00 90.88 192 GLN A O 1
ATOM 1472 N N . ALA A 1 193 ? -37.255 2.208 25.138 1.00 90.44 193 ALA A N 1
ATOM 1473 C CA . ALA A 1 193 ? -38.461 1.746 25.820 1.00 90.44 193 ALA A CA 1
ATOM 1474 C C . ALA A 1 193 ? -39.646 2.702 25.607 1.00 90.44 193 ALA A C 1
ATOM 1476 O O . ALA A 1 193 ? -40.752 2.265 25.306 1.00 90.44 193 ALA A O 1
ATOM 1477 N N . LEU A 1 194 ? -39.422 4.018 25.691 1.00 90.19 194 LEU A N 1
ATOM 1478 C CA . LEU A 1 194 ? -40.466 5.024 25.474 1.00 90.19 194 LEU A CA 1
ATOM 1479 C C . LEU A 1 194 ? -40.993 5.051 24.031 1.00 90.19 194 LEU A C 1
ATOM 1481 O O . LEU A 1 194 ? -42.176 5.339 23.831 1.00 90.19 194 LEU A O 1
ATOM 1485 N N . VAL A 1 195 ? -40.141 4.757 23.044 1.00 89.81 195 VAL A N 1
ATOM 1486 C CA . VAL A 1 195 ? -40.518 4.680 21.623 1.00 89.81 195 VAL A CA 1
ATOM 1487 C C . VAL A 1 195 ? -41.286 3.392 21.321 1.00 89.81 195 VAL A C 1
ATOM 1489 O O . VAL A 1 195 ? -42.272 3.431 20.586 1.00 89.81 195 VAL A O 1
ATOM 1492 N N . THR A 1 196 ? -40.872 2.259 21.890 1.00 86.44 196 THR A N 1
ATOM 1493 C CA . THR A 1 196 ? -41.445 0.935 21.590 1.00 86.44 196 THR A CA 1
ATOM 1494 C C . THR A 1 196 ? -42.625 0.549 22.473 1.00 86.44 196 THR A C 1
ATOM 1496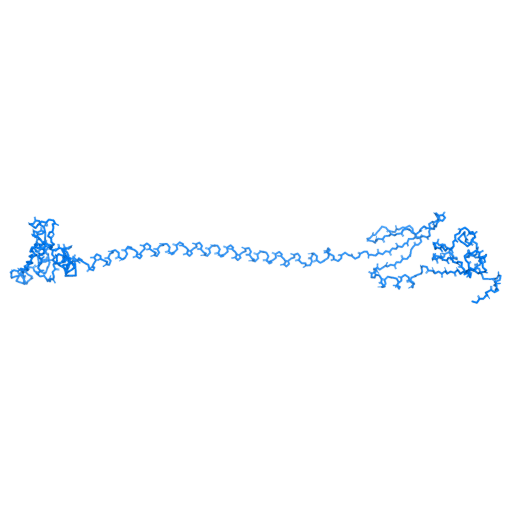 O O . THR A 1 196 ? -43.208 -0.507 22.254 1.00 86.44 196 THR A O 1
ATOM 1499 N N . ARG A 1 197 ? -43.013 1.382 23.446 1.00 82.00 197 ARG A N 1
ATOM 1500 C CA . ARG A 1 197 ? -43.968 1.012 24.502 1.00 82.00 197 ARG A CA 1
ATOM 1501 C C . ARG A 1 197 ? -45.366 0.586 24.056 1.00 82.00 197 ARG A C 1
ATOM 1503 O O . ARG A 1 197 ? -46.116 0.254 24.942 1.00 82.00 197 ARG A O 1
ATOM 1510 N N . HIS A 1 198 ? -45.774 0.658 22.782 1.00 78.12 198 HIS A N 1
ATOM 1511 C CA . HIS A 1 198 ? -47.078 0.188 22.249 1.00 78.12 198 HIS A CA 1
ATOM 1512 C C . HIS A 1 198 ? -48.248 0.080 23.272 1.00 78.12 198 HIS A C 1
ATOM 1514 O O . HIS A 1 198 ? -48.836 -0.981 23.452 1.00 78.12 198 HIS A O 1
ATOM 1520 N N . ASP A 1 199 ? -48.587 1.194 23.937 1.00 77.81 199 ASP A N 1
ATOM 1521 C CA . ASP A 1 199 ? -49.629 1.322 24.985 1.00 77.81 199 ASP A CA 1
ATOM 1522 C C . ASP A 1 199 ? -49.372 0.638 26.357 1.00 77.81 199 ASP A C 1
ATOM 1524 O O . ASP A 1 199 ? -50.173 0.750 27.286 1.00 77.81 199 ASP A O 1
ATOM 1528 N N . GLN A 1 200 ? -48.214 0.009 26.536 1.00 83.25 200 GLN A N 1
ATOM 1529 C CA . GLN A 1 200 ? -47.633 -0.446 27.800 1.00 83.25 200 GLN A CA 1
ATOM 1530 C C . GLN A 1 200 ? -46.990 0.708 28.596 1.00 83.25 200 GLN A C 1
ATOM 1532 O O . GLN A 1 200 ? -46.740 1.818 28.096 1.00 83.25 200 GLN A O 1
ATOM 1537 N N . ARG A 1 201 ? -46.778 0.462 29.895 1.00 89.50 201 ARG A N 1
ATOM 1538 C CA . ARG A 1 201 ? -46.216 1.432 30.840 1.00 89.50 201 ARG A CA 1
ATOM 1539 C C . ARG A 1 201 ? -44.752 1.103 31.091 1.00 89.50 201 ARG A C 1
ATOM 1541 O O . ARG A 1 201 ? -44.454 0.043 31.611 1.00 89.50 201 ARG A O 1
ATOM 1548 N N . VAL A 1 202 ? -43.878 2.072 30.843 1.00 92.19 202 VAL A N 1
ATOM 1549 C CA . VAL A 1 202 ? -42.478 1.996 31.272 1.00 92.19 202 VAL A CA 1
ATOM 1550 C C . VAL A 1 202 ? -42.388 2.452 32.725 1.00 92.19 202 VAL A C 1
ATOM 1552 O O . VAL A 1 202 ? -42.902 3.519 33.076 1.00 92.19 202 VAL A O 1
ATOM 1555 N N . ALA A 1 203 ? -41.723 1.670 33.566 1.00 93.38 203 ALA A N 1
ATOM 1556 C CA . ALA A 1 203 ? -41.410 2.036 34.939 1.00 93.38 203 ALA A CA 1
ATOM 1557 C C . ALA A 1 203 ? -39.911 2.320 35.097 1.00 93.38 203 ALA A C 1
ATOM 1559 O O . ALA A 1 203 ? -39.058 1.647 34.519 1.00 93.38 203 ALA A O 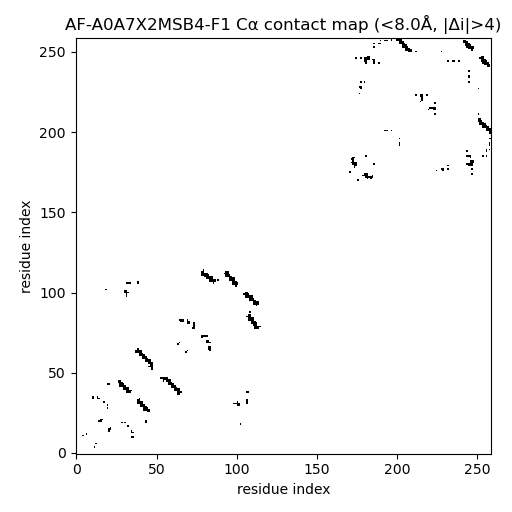1
ATOM 1560 N N . LEU A 1 204 ? -39.602 3.333 35.905 1.00 94.44 204 LEU A N 1
ATOM 1561 C CA . LEU A 1 204 ? -38.243 3.738 36.238 1.00 94.44 204 LEU A CA 1
ATOM 1562 C C . LEU A 1 204 ? -38.091 3.737 37.756 1.00 94.44 204 LEU A C 1
ATOM 1564 O O . LEU A 1 204 ? -38.861 4.395 38.456 1.00 94.44 204 LEU A O 1
ATOM 1568 N N . LEU A 1 205 ? -37.101 3.008 38.257 1.00 95.44 205 LEU A N 1
ATOM 1569 C CA . LEU A 1 205 ? -36.778 2.950 39.678 1.00 95.44 205 LEU A CA 1
ATOM 1570 C C . LEU A 1 205 ? -35.433 3.631 39.912 1.00 95.44 205 LEU A C 1
ATOM 1572 O O . LEU A 1 205 ? -34.437 3.189 39.352 1.00 95.44 205 LEU A O 1
ATOM 1576 N N . LEU A 1 206 ? -35.406 4.683 40.731 1.00 95.62 206 LEU A N 1
ATOM 1577 C CA . LEU A 1 206 ? -34.168 5.246 41.277 1.00 95.62 206 LEU A CA 1
ATOM 1578 C C . LEU A 1 206 ? -33.920 4.642 42.658 1.00 95.62 206 LEU A C 1
ATOM 1580 O O . LEU A 1 206 ? -34.832 4.588 43.483 1.00 95.62 206 LEU A O 1
ATOM 1584 N N . ILE A 1 207 ? -32.694 4.191 42.895 1.00 96.00 207 ILE A N 1
ATOM 1585 C CA . ILE A 1 207 ? -32.280 3.516 44.123 1.00 96.00 207 ILE A CA 1
ATOM 1586 C C . ILE A 1 207 ? -31.020 4.212 44.632 1.00 96.00 207 ILE A C 1
ATOM 1588 O O . ILE A 1 207 ? -30.035 4.291 43.905 1.00 96.00 207 ILE A O 1
ATOM 1592 N N . ASP A 1 208 ? -31.050 4.676 45.876 1.00 96.06 208 ASP A N 1
ATOM 1593 C CA . ASP A 1 208 ? -29.901 5.246 46.583 1.00 96.06 208 ASP A CA 1
ATOM 1594 C C . ASP A 1 208 ? -29.518 4.339 47.762 1.00 96.06 208 ASP A C 1
ATOM 1596 O O . ASP A 1 208 ? -30.388 3.690 48.357 1.00 96.06 208 ASP A O 1
ATOM 1600 N N . LEU A 1 209 ? -28.225 4.242 48.079 1.00 95.12 209 LEU A N 1
ATOM 1601 C CA . LEU A 1 209 ? -27.758 3.422 49.197 1.00 95.12 209 LEU A CA 1
ATOM 1602 C C . LEU A 1 209 ? -27.710 4.228 50.495 1.00 95.12 209 LEU A C 1
ATOM 1604 O O . LEU A 1 209 ? -26.816 5.043 50.726 1.00 95.12 209 LEU A O 1
ATOM 1608 N N . ASP A 1 210 ? -28.617 3.893 51.411 1.00 94.06 210 ASP A N 1
ATOM 1609 C CA . ASP A 1 210 ? -28.690 4.528 52.723 1.00 94.06 210 ASP A CA 1
ATOM 1610 C C . ASP A 1 210 ? -27.343 4.509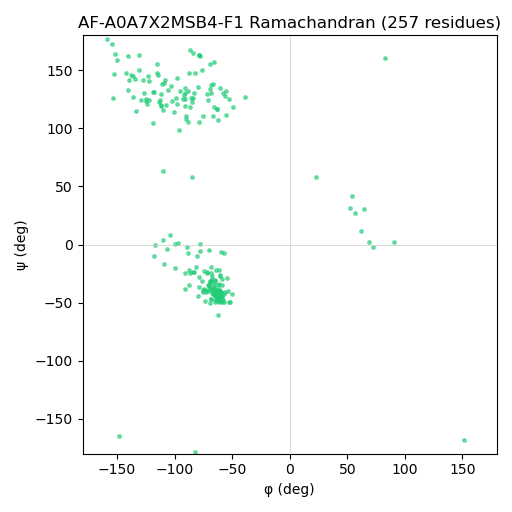 53.460 1.00 94.06 210 ASP A C 1
ATOM 1612 O O . ASP A 1 210 ? -26.751 3.459 53.729 1.00 94.06 210 ASP A O 1
ATOM 1616 N N . ARG A 1 211 ? -26.894 5.701 53.871 1.00 92.12 211 ARG A N 1
ATOM 1617 C CA . ARG A 1 211 ? -25.680 5.908 54.682 1.00 92.12 211 ARG A CA 1
ATOM 1618 C C . ARG A 1 211 ? -24.404 5.333 54.053 1.00 92.12 211 ARG A C 1
ATOM 1620 O O . ARG A 1 211 ? -23.450 5.048 54.780 1.00 92.12 211 ARG A O 1
ATOM 1627 N N . PHE A 1 212 ? -24.333 5.230 52.727 1.00 95.00 212 PHE A N 1
ATOM 1628 C CA . PHE A 1 212 ? -23.141 4.746 52.027 1.00 95.00 212 PHE A CA 1
ATOM 1629 C C . PHE A 1 212 ? -21.864 5.506 52.422 1.00 95.00 212 PHE A C 1
ATOM 1631 O O . PHE A 1 212 ? -20.821 4.905 52.688 1.00 95.00 212 PHE A O 1
ATOM 1638 N N . LYS A 1 213 ? -21.962 6.831 52.591 1.00 92.62 213 LYS A N 1
ATOM 1639 C CA . LYS A 1 213 ? -20.851 7.660 53.080 1.00 92.62 213 LYS A CA 1
ATOM 1640 C C . LYS A 1 213 ? -20.300 7.200 54.436 1.00 92.62 213 LYS A C 1
ATOM 1642 O O . LYS A 1 213 ? -19.089 7.149 54.605 1.00 92.62 213 LYS A O 1
ATOM 1647 N N . THR A 1 214 ? -21.157 6.803 55.379 1.00 94.44 214 THR A N 1
ATOM 1648 C CA . THR A 1 214 ? -20.719 6.301 56.693 1.00 94.44 214 THR A CA 1
ATOM 1649 C C . THR A 1 214 ? -19.887 5.026 56.564 1.00 94.44 214 THR A C 1
ATOM 1651 O O . THR A 1 214 ? -18.942 4.832 57.327 1.00 94.44 214 THR A O 1
ATOM 1654 N N . ILE A 1 215 ? -20.204 4.171 55.589 1.00 93.38 215 ILE A N 1
ATOM 1655 C CA . ILE A 1 215 ? -19.445 2.948 55.312 1.00 93.38 215 ILE A CA 1
ATOM 1656 C C . ILE A 1 215 ? -18.061 3.306 54.768 1.00 93.38 215 ILE A C 1
ATOM 1658 O O . ILE A 1 215 ? -17.070 2.804 55.292 1.00 93.38 215 ILE A O 1
ATOM 1662 N N . ASN A 1 216 ? -17.982 4.228 53.804 1.00 94.44 216 ASN A N 1
ATOM 1663 C CA . ASN A 1 216 ? -16.702 4.731 53.296 1.00 94.44 216 ASN A CA 1
ATOM 1664 C C . ASN A 1 216 ? -15.845 5.364 54.397 1.00 94.44 216 ASN A C 1
ATOM 1666 O O . ASN A 1 216 ? -14.653 5.077 54.481 1.00 94.44 216 ASN A O 1
ATOM 1670 N N . ASP A 1 217 ? -16.448 6.182 55.258 1.00 95.50 217 ASP A N 1
ATOM 1671 C CA . ASP A 1 217 ? -15.734 6.891 56.323 1.00 95.50 217 ASP A CA 1
ATOM 1672 C C . ASP A 1 217 ? -15.229 5.930 57.420 1.00 95.50 217 ASP A C 1
ATOM 1674 O O . ASP A 1 217 ? -14.175 6.161 58.011 1.00 95.50 217 ASP A O 1
ATOM 1678 N N . THR A 1 218 ? -15.957 4.838 57.687 1.00 95.62 218 THR A N 1
ATOM 1679 C CA . THR A 1 218 ? -15.634 3.881 58.766 1.00 95.62 218 THR A CA 1
ATOM 1680 C C . THR A 1 218 ? -14.735 2.735 58.298 1.00 95.62 218 THR A C 1
ATOM 1682 O O . THR A 1 218 ? -13.860 2.289 59.038 1.00 95.62 218 THR A O 1
ATOM 1685 N N . HIS A 1 219 ? -14.956 2.231 57.082 1.00 91.94 219 HIS A N 1
ATOM 1686 C CA . HIS A 1 219 ? -14.325 1.014 56.556 1.00 91.94 219 HIS A CA 1
ATOM 1687 C C . HIS A 1 219 ? -13.435 1.268 55.331 1.00 91.94 219 HIS A C 1
ATOM 1689 O O . HIS A 1 219 ? -12.802 0.341 54.825 1.00 91.94 219 HIS A O 1
ATOM 1695 N N . GLY A 1 220 ? -13.339 2.521 54.883 1.00 94.44 220 GLY A N 1
ATOM 1696 C CA . GLY A 1 220 ? -12.557 2.929 53.723 1.00 94.44 220 GLY A CA 1
ATOM 1697 C C . GLY A 1 220 ? -13.288 2.717 52.396 1.00 94.44 220 GLY A C 1
ATOM 1698 O O . GLY A 1 220 ? -14.217 1.918 52.281 1.00 94.44 220 GLY A O 1
ATOM 1699 N N . HIS A 1 221 ? -12.821 3.417 51.360 1.00 93.81 221 HIS A N 1
ATOM 1700 C CA . HIS A 1 221 ? -13.418 3.375 50.020 1.00 93.81 221 HIS A CA 1
ATOM 1701 C C . HIS A 1 221 ? -13.448 1.976 49.399 1.00 93.81 221 HIS A C 1
ATOM 1703 O O . HIS A 1 221 ? -14.422 1.632 48.745 1.00 93.81 221 HIS A O 1
ATOM 1709 N N . HIS A 1 222 ? -12.441 1.138 49.661 1.00 94.19 222 HIS A N 1
ATOM 1710 C CA . HIS A 1 222 ? -12.421 -0.233 49.143 1.00 94.19 222 HIS A CA 1
ATOM 1711 C C . HIS A 1 222 ? -13.611 -1.064 49.654 1.00 94.19 222 HIS A C 1
ATOM 1713 O O . HIS A 1 222 ? -14.185 -1.851 48.909 1.00 94.19 222 HIS A O 1
ATOM 1719 N N . ALA A 1 223 ? -14.015 -0.882 50.916 1.00 92.81 223 ALA A N 1
ATOM 1720 C CA . ALA A 1 223 ? -15.188 -1.564 51.462 1.00 92.81 223 ALA A CA 1
ATOM 1721 C C . ALA A 1 223 ? -16.494 -1.035 50.844 1.00 92.81 223 ALA A C 1
ATOM 1723 O O . ALA A 1 223 ? -17.432 -1.800 50.619 1.00 92.81 223 ALA A O 1
ATOM 1724 N N . GLY A 1 224 ? -16.554 0.264 50.534 1.00 96.06 224 GLY A N 1
ATOM 1725 C CA . GLY A 1 224 ? -17.664 0.845 49.780 1.00 96.06 224 GLY A CA 1
ATOM 1726 C C . GLY A 1 224 ? -17.752 0.319 48.350 1.00 96.06 224 GLY A C 1
ATOM 1727 O O . GLY A 1 224 ? -18.842 -0.012 47.890 1.00 96.06 224 GLY A O 1
ATOM 1728 N N . ASP A 1 225 ? -16.618 0.170 47.671 1.00 96.38 225 ASP A N 1
ATOM 1729 C CA . ASP A 1 225 ? -16.549 -0.394 46.324 1.00 96.38 225 ASP A CA 1
ATOM 1730 C C . ASP A 1 225 ? -17.043 -1.849 46.296 1.00 96.38 225 ASP A C 1
ATOM 1732 O O . ASP A 1 225 ? -17.854 -2.217 45.443 1.00 96.38 225 ASP A O 1
ATOM 1736 N N . GLU A 1 226 ? -16.641 -2.668 47.273 1.00 96.12 226 GLU A N 1
ATOM 1737 C CA . GLU A 1 226 ? -17.155 -4.036 47.423 1.00 96.12 226 GLU A CA 1
ATOM 1738 C C . GLU A 1 226 ? -18.665 -4.068 47.680 1.00 96.12 226 GLU A C 1
ATOM 1740 O O . GLU A 1 226 ? -19.377 -4.908 47.119 1.00 96.12 226 GLU A O 1
ATOM 1745 N N . LEU A 1 227 ? -19.181 -3.137 48.490 1.00 96.06 227 LEU A N 1
ATOM 1746 C CA . LEU A 1 227 ? -20.616 -3.005 48.717 1.00 96.06 227 LEU A CA 1
ATOM 1747 C C . LEU A 1 227 ? -21.355 -2.644 47.423 1.00 96.06 227 LEU A C 1
ATOM 1749 O O . LEU A 1 227 ? -22.368 -3.272 47.113 1.00 96.06 227 LEU A O 1
ATOM 1753 N N . ILE A 1 228 ? -20.842 -1.681 46.656 1.00 97.38 228 ILE A N 1
ATOM 1754 C CA . ILE A 1 228 ? -21.396 -1.281 45.358 1.00 97.38 228 ILE A CA 1
ATOM 1755 C C . ILE A 1 228 ? -21.448 -2.479 44.400 1.00 97.38 228 ILE A C 1
ATOM 1757 O O . ILE A 1 228 ? -22.496 -2.746 43.808 1.00 97.38 228 ILE A O 1
ATOM 1761 N N . ILE A 1 229 ? -20.358 -3.245 44.286 1.00 96.94 229 ILE A N 1
ATOM 1762 C CA . ILE A 1 229 ? -20.299 -4.453 43.448 1.00 96.94 229 ILE A CA 1
ATOM 1763 C C . ILE A 1 229 ? -21.332 -5.488 43.918 1.00 96.94 229 ILE A C 1
ATOM 1765 O O . ILE A 1 229 ? -22.065 -6.059 43.106 1.00 96.94 229 ILE A O 1
ATOM 1769 N N . ALA A 1 230 ? -21.439 -5.717 45.229 1.00 96.94 230 ALA A N 1
ATOM 1770 C CA . ALA A 1 230 ? -22.393 -6.668 45.789 1.00 96.94 230 ALA A CA 1
ATOM 1771 C C . ALA A 1 230 ? -23.853 -6.246 45.547 1.00 96.94 230 ALA A C 1
ATOM 1773 O O . ALA A 1 230 ? -24.700 -7.099 45.265 1.00 96.94 230 ALA A O 1
ATOM 1774 N N . VAL A 1 231 ? -24.159 -4.949 45.638 1.00 96.88 231 VAL A N 1
ATOM 1775 C CA . VAL A 1 231 ? -25.482 -4.390 45.321 1.00 96.88 231 VAL A CA 1
ATOM 1776 C C . VAL A 1 231 ? -25.788 -4.561 43.839 1.00 96.88 231 VAL A C 1
ATOM 1778 O O . VAL A 1 231 ? -26.837 -5.116 43.514 1.00 96.88 231 VAL A O 1
ATOM 1781 N N . ALA A 1 232 ? -24.863 -4.183 42.953 1.00 97.00 232 ALA A N 1
ATOM 178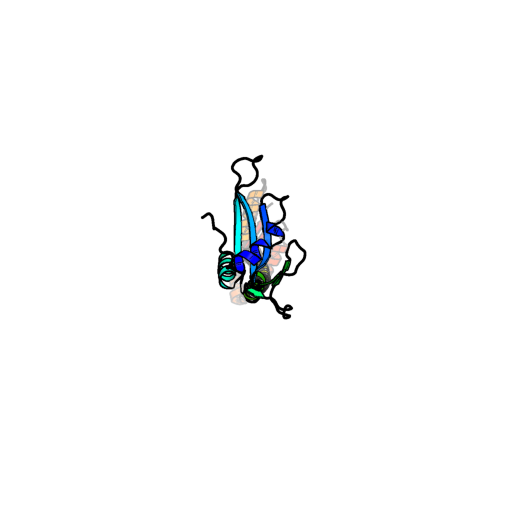2 C CA . ALA A 1 232 ? -25.009 -4.349 41.509 1.00 97.00 232 ALA A CA 1
ATOM 1783 C C . ALA A 1 232 ? -25.364 -5.799 41.144 1.00 97.00 232 ALA A C 1
ATOM 1785 O O . ALA A 1 232 ? -26.362 -6.061 40.475 1.00 97.00 232 ALA A O 1
ATOM 1786 N N . GLN A 1 233 ? -24.613 -6.767 41.677 1.00 96.50 233 GLN A N 1
ATOM 1787 C CA . GLN A 1 233 ? -24.866 -8.193 41.455 1.00 96.50 233 GLN A CA 1
ATOM 1788 C C . GLN A 1 233 ? -26.197 -8.685 42.039 1.00 96.50 233 GLN A C 1
ATOM 1790 O O . GLN A 1 233 ? -26.759 -9.665 41.546 1.00 96.50 233 GLN A O 1
ATOM 1795 N N . ARG A 1 234 ? -26.685 -8.091 43.134 1.00 97.25 234 ARG A N 1
ATOM 1796 C CA . ARG A 1 234 ? -27.997 -8.437 43.706 1.00 97.25 234 ARG A CA 1
ATOM 1797 C C . ARG A 1 234 ? -29.118 -7.885 42.837 1.00 97.25 234 ARG A C 1
ATOM 1799 O O . ARG A 1 234 ? -30.000 -8.656 42.479 1.00 97.25 234 ARG A O 1
ATOM 1806 N N . LEU A 1 235 ? -29.051 -6.610 42.456 1.00 96.31 235 LEU A N 1
ATOM 1807 C CA . LEU A 1 235 ? -30.047 -5.975 41.592 1.00 96.31 235 LEU A CA 1
ATOM 1808 C C . LEU A 1 235 ? -30.173 -6.722 40.260 1.00 96.31 235 LEU A C 1
ATOM 1810 O O . LEU A 1 235 ? -31.271 -7.150 39.916 1.00 96.31 235 LEU A O 1
ATOM 1814 N N . SER A 1 236 ? -29.054 -7.007 39.584 1.00 95.44 236 SER A N 1
ATOM 1815 C CA . SER A 1 236 ? -29.051 -7.735 38.304 1.00 95.44 236 SER A CA 1
ATOM 1816 C C . SER A 1 236 ? -29.613 -9.157 38.379 1.00 95.44 236 SER A C 1
ATOM 1818 O O . SER A 1 236 ? -30.016 -9.703 37.359 1.00 95.44 236 SER A O 1
ATOM 1820 N N . ARG A 1 237 ? -29.634 -9.783 39.564 1.00 95.44 237 ARG A N 1
ATOM 1821 C CA . ARG A 1 237 ? -30.228 -11.117 39.765 1.00 95.44 237 ARG A CA 1
ATOM 1822 C C . ARG A 1 237 ? -31.719 -11.082 40.087 1.00 95.44 237 ARG A C 1
ATOM 1824 O O . ARG A 1 237 ? -32.377 -12.107 39.946 1.00 95.44 237 ARG A O 1
ATOM 1831 N N . ILE A 1 238 ? -32.221 -9.958 40.591 1.00 95.44 238 ILE A N 1
ATOM 1832 C CA . ILE A 1 238 ? -33.621 -9.807 41.008 1.00 95.44 238 ILE A CA 1
ATOM 1833 C C . ILE A 1 238 ? -34.490 -9.380 39.824 1.00 95.44 238 ILE A C 1
ATOM 1835 O O . ILE A 1 238 ? -35.647 -9.790 39.736 1.00 95.44 238 ILE A O 1
ATOM 1839 N N . VAL A 1 239 ? -33.941 -8.559 38.928 1.00 94.25 239 VAL A N 1
ATOM 1840 C CA . VAL A 1 239 ? -34.667 -8.054 37.761 1.00 94.25 239 VAL A CA 1
ATOM 1841 C C . VAL A 1 239 ? -34.757 -9.091 36.639 1.00 94.25 239 VAL A C 1
ATOM 1843 O O . VAL A 1 239 ? -34.015 -10.077 36.608 1.00 94.25 239 VAL A O 1
ATOM 1846 N N . ARG A 1 240 ? -35.677 -8.876 35.698 1.00 94.06 240 ARG A N 1
ATOM 1847 C CA . ARG A 1 240 ? -35.832 -9.731 34.516 1.00 94.06 240 ARG A CA 1
ATOM 1848 C C . ARG A 1 240 ? -34.765 -9.400 33.476 1.00 94.06 240 ARG A C 1
ATOM 1850 O O . ARG A 1 240 ? -34.197 -8.317 33.472 1.00 94.06 240 ARG A O 1
ATOM 1857 N N . ALA A 1 241 ? -34.556 -10.309 32.524 1.00 89.50 241 ALA A N 1
ATOM 1858 C CA . ALA A 1 241 ? -33.626 -10.086 31.412 1.00 89.50 241 ALA A CA 1
ATOM 1859 C C . ALA A 1 241 ? -34.033 -8.922 30.481 1.00 89.50 241 ALA A C 1
ATOM 1861 O O . ALA A 1 241 ? -33.187 -8.392 29.768 1.00 89.50 241 ALA A O 1
ATOM 1862 N N . SER A 1 242 ? -35.318 -8.549 30.470 1.00 89.56 242 SER A N 1
ATOM 1863 C CA . SER A 1 242 ? -35.848 -7.380 29.753 1.00 89.56 242 SER A CA 1
ATOM 1864 C C . SER A 1 242 ? -35.507 -6.053 30.431 1.00 89.56 242 SER A C 1
ATOM 1866 O O . SER A 1 242 ? -35.524 -5.011 29.778 1.00 89.56 242 SER A O 1
ATOM 1868 N N . ASP A 1 243 ? -35.220 -6.085 31.731 1.00 93.75 243 ASP A N 1
ATOM 1869 C CA . ASP A 1 243 ? -35.014 -4.895 32.540 1.00 93.75 243 ASP A CA 1
ATOM 1870 C C . ASP A 1 243 ? -33.542 -4.482 32.465 1.00 93.75 243 ASP A C 1
ATOM 1872 O O . ASP A 1 243 ? -32.635 -5.310 32.366 1.00 93.75 243 ASP A O 1
ATOM 1876 N N . THR A 1 244 ? -33.283 -3.181 32.530 1.00 95.31 244 THR A N 1
ATOM 1877 C CA . THR A 1 244 ? -31.918 -2.645 32.515 1.00 95.31 244 THR A CA 1
ATOM 1878 C C . THR A 1 244 ? -31.579 -2.081 33.884 1.00 95.31 244 THR A C 1
ATOM 1880 O O . THR A 1 244 ? -32.179 -1.092 34.293 1.00 95.31 244 THR A O 1
ATOM 1883 N N . VAL A 1 245 ? -30.595 -2.664 34.571 1.00 97.19 245 VAL A N 1
ATOM 1884 C CA . VAL A 1 245 ? -29.990 -2.067 35.774 1.00 97.19 245 VAL A CA 1
ATOM 1885 C C . VAL A 1 245 ? -28.792 -1.236 35.346 1.00 97.19 245 VAL A C 1
ATOM 1887 O O . VAL A 1 245 ? -27.926 -1.748 34.646 1.00 97.19 245 VAL A O 1
ATOM 1890 N N . GLY A 1 246 ? -28.710 0.016 35.776 1.00 96.56 246 GLY A N 1
ATOM 1891 C CA . GLY A 1 246 ? -27.553 0.872 35.551 1.00 96.56 246 GLY A CA 1
ATOM 1892 C C . GLY A 1 246 ? -27.079 1.560 36.821 1.00 96.56 246 GLY A C 1
ATOM 1893 O O . GLY A 1 246 ? -27.815 1.652 37.804 1.00 96.56 246 GLY A O 1
ATOM 1894 N N . ARG A 1 247 ? -25.846 2.064 36.790 1.00 96.75 247 ARG A N 1
ATOM 1895 C CA . ARG A 1 247 ? -25.276 2.915 37.839 1.00 96.75 247 ARG A CA 1
ATOM 1896 C C . ARG A 1 247 ? -25.042 4.309 37.269 1.00 96.75 247 ARG A C 1
ATOM 1898 O O . ARG A 1 247 ? -24.353 4.469 36.263 1.00 96.75 247 ARG A O 1
ATOM 1905 N N . ILE A 1 248 ? -25.651 5.312 37.893 1.00 93.12 248 ILE A N 1
ATOM 1906 C CA . ILE A 1 248 ? -25.657 6.700 37.395 1.00 93.12 248 ILE A CA 1
ATOM 1907 C C . ILE A 1 248 ? -24.808 7.650 38.246 1.00 93.12 248 ILE A C 1
ATOM 1909 O O . ILE A 1 248 ? -24.461 8.736 37.774 1.00 93.12 248 ILE A O 1
ATOM 1913 N N . GLY A 1 249 ? -24.464 7.234 39.466 1.00 89.25 249 GLY A N 1
ATOM 1914 C CA . GLY A 1 249 ? -23.705 8.005 40.446 1.00 89.25 249 GLY A CA 1
ATOM 1915 C C . GLY A 1 249 ? -22.846 7.106 41.338 1.00 89.25 249 GLY A C 1
ATOM 1916 O O . GLY A 1 249 ? -22.600 5.943 41.019 1.00 89.25 249 GLY A O 1
ATOM 1917 N N . GLY A 1 250 ? -22.362 7.648 42.458 1.00 89.00 250 GLY A N 1
ATOM 1918 C CA . GLY A 1 250 ? -21.521 6.903 43.402 1.00 89.00 250 GLY A CA 1
ATOM 1919 C C . GLY A 1 250 ? -22.262 5.707 44.007 1.00 89.00 250 GLY A C 1
ATOM 1920 O O . GLY A 1 250 ? -21.874 4.561 43.797 1.00 89.00 250 GLY A O 1
ATOM 1921 N N . ASP A 1 251 ? -23.349 5.987 44.702 1.00 94.50 251 ASP A N 1
ATOM 1922 C CA . ASP A 1 251 ? -24.267 5.070 45.383 1.00 94.50 251 ASP A CA 1
ATOM 1923 C C . ASP A 1 251 ? -25.615 4.907 44.662 1.00 94.50 251 ASP A C 1
ATOM 1925 O O . ASP A 1 251 ? -26.434 4.079 45.060 1.00 94.50 251 ASP A O 1
ATOM 1929 N N . GLU A 1 252 ? -25.826 5.645 43.573 1.00 96.31 252 GLU A N 1
ATOM 1930 C CA . GLU A 1 252 ? -27.099 5.701 42.857 1.00 96.31 252 GLU A CA 1
ATOM 1931 C C . GLU A 1 252 ? -27.197 4.660 41.730 1.00 96.31 252 GLU A C 1
ATOM 1933 O O . GLU A 1 252 ? -26.407 4.646 40.772 1.00 96.31 252 GLU A O 1
ATOM 1938 N N . PHE A 1 253 ? -28.249 3.851 41.795 1.00 97.62 253 PHE A N 1
ATOM 1939 C CA . PHE A 1 253 ? -28.636 2.877 40.783 1.00 97.62 253 PHE A CA 1
ATOM 1940 C C . PHE A 1 253 ? -29.981 3.235 40.162 1.00 97.62 253 PHE A C 1
ATOM 1942 O O . PHE A 1 253 ? -30.831 3.893 40.761 1.00 97.62 253 PHE A O 1
ATOM 1949 N N . ILE A 1 254 ? -30.185 2.751 38.944 1.00 97.06 254 ILE A N 1
ATOM 1950 C CA . ILE A 1 254 ? -31.423 2.929 38.204 1.00 97.06 254 ILE A CA 1
ATOM 1951 C C . ILE A 1 254 ? -31.862 1.612 37.580 1.00 97.06 254 ILE A C 1
ATOM 1953 O O . ILE A 1 254 ? -31.029 0.830 37.125 1.00 97.06 254 ILE A O 1
ATOM 1957 N N . VAL A 1 255 ? -33.167 1.362 37.556 1.00 96.50 255 VAL A N 1
ATOM 1958 C CA . VAL A 1 255 ? -33.756 0.207 36.876 1.00 96.50 255 VAL A CA 1
ATOM 1959 C C . VAL A 1 255 ? -34.799 0.698 35.883 1.00 96.50 255 VAL A C 1
ATOM 1961 O O . VAL A 1 255 ? -35.762 1.356 36.274 1.00 96.50 255 VAL A O 1
ATOM 1964 N N . VAL A 1 256 ? -34.602 0.377 34.605 1.00 95.56 256 VAL A N 1
ATOM 1965 C CA . VAL A 1 256 ? -35.565 0.621 33.525 1.00 95.56 256 VAL A CA 1
ATOM 1966 C C . VAL A 1 256 ? -36.334 -0.670 33.271 1.00 95.56 256 VAL A C 1
ATOM 1968 O O . VAL A 1 256 ? -35.725 -1.686 32.935 1.00 95.56 256 VAL A O 1
ATOM 1971 N N . MET A 1 257 ? -37.656 -0.625 33.418 1.00 94.06 257 MET A N 1
ATOM 1972 C CA . MET A 1 257 ? -38.562 -1.753 33.191 1.00 94.06 257 MET A CA 1
ATOM 1973 C C . MET A 1 257 ? -39.528 -1.373 32.056 1.00 94.06 257 MET A C 1
ATOM 1975 O O . MET A 1 257 ? -40.390 -0.519 32.278 1.00 94.06 257 MET A O 1
ATOM 1979 N N . PRO A 1 258 ? -39.345 -1.909 30.835 1.00 86.69 258 PRO A N 1
ATOM 1980 C CA . PRO A 1 258 ? -40.089 -1.459 29.658 1.00 86.69 258 PRO A CA 1
ATOM 1981 C C . PRO A 1 258 ? -41.574 -1.873 29.624 1.00 86.69 258 PRO A C 1
ATOM 1983 O O . PRO A 1 258 ? -42.349 -1.129 29.023 1.00 86.69 258 PRO A O 1
ATOM 1986 N N . ASP A 1 259 ? -41.972 -2.961 30.308 1.00 76.81 259 ASP A N 1
ATOM 1987 C CA . ASP A 1 259 ? -43.313 -3.581 30.212 1.00 76.81 259 ASP A CA 1
ATOM 1988 C C . ASP A 1 259 ? -43.949 -3.945 31.571 1.00 76.81 259 ASP A C 1
ATOM 1990 O O . ASP A 1 259 ? -43.277 -4.613 32.399 1.00 76.81 259 ASP A O 1
#

Solvent-accessible surface area (backbone atoms only — not comparable to full-atom values): 14906 Å² total; per-residue (Å²): 127,92,72,77,76,63,94,80,44,70,67,60,55,53,55,65,67,34,70,77,69,69,48,88,89,63,70,65,51,72,44,47,40,69,57,95,90,36,47,24,42,40,32,41,35,59,53,54,96,46,97,88,49,80,62,80,42,74,48,75,48,78,43,65,63,40,68,69,55,34,42,59,50,16,64,76,66,73,45,41,75,42,42,68,42,83,66,84,81,75,93,66,89,54,47,75,45,81,42,59,17,89,90,68,47,79,55,33,33,44,34,28,44,75,84,60,63,68,67,57,50,48,66,68,47,49,65,59,52,52,51,50,54,51,51,53,52,52,50,51,54,50,48,52,54,49,52,53,58,51,52,57,53,51,55,54,50,54,54,52,48,54,54,51,48,56,52,49,51,50,60,68,30,29,32,89,87,65,65,32,31,14,55,62,40,42,52,50,52,51,51,51,33,68,72,66,25,87,94,51,61,69,48,78,45,82,44,73,53,86,64,50,66,58,45,26,75,74,62,34,61,71,53,38,51,52,48,50,38,53,48,49,59,50,53,65,66,73,51,56,93,83,38,46,59,23,40,69,55,94,62,32,34,36,36,41,35,44,109

Foldseek 3Di:
DPDPDPPPDQQVVQLCPDPVVVDPPDAKDWWWDQGPNFIWIKIKHFDDPDPPDDGPDIDIDIGTQQPVVQVVVCVVVVWAPWHWDADDDDDDQWDKDFGATPVRHTSGIIITHDDPPPVVVCVVCVVVVVVVVVVVVVVVVVVVVVVVVVVVVVVVVVVVVVVVVVVVVQVVQADPLQRAGEPVVVVVLLVVLVVPLPPHDKDKDKDFDPPLVVCCVPVNVVSSSVVQNVVSVVVVVVDDPQKGWYAYDSRIIMIIDSD

Secondary structure (DSSP, 8-state):
------TT-HHHHHHHTSHHHH-TT-SEEEEEEEETTEEEEEEEEEE-SSTTSPPSEEEEEEEE--HHHHHHHHHHTT-EEEEEE-SPPPSSS-EEEEEE-TTS-EEEEEEEE---HHHHHHHHHHHHHHHHHHHHHHHHHHHHHHHHHHHHHHHHHHHHHHHHHHHHHHHHHB-TTT-SB-HHHHHHHHHHHHHH-TTPPPEEEEE--TTHHHHHHHH-HHHHHHHHHHHHHHHHHHS-TTSEEEE-SSS-EEEEE--

InterPro domains:
  IPR000160 GGDEF domain [PF00990] (172-259)
  IPR000160 GGDEF domain [PS50887] (200-259)
  IPR000160 GGDEF domain [SM00267] (161-259)
  IPR000160 GGDEF domain [TIGR00254] (169-258)
  IPR000160 GGDEF domain [cd01949] (173-259)
  IPR029787 Nucleotide cyclase [SSF55073] (177-259)
  IPR043128 Reverse transcriptase/Diguanylate cyclase domain [G3DSA:3.30.70.270] (159-259)
  IPR052163 Diguanylate Cyclase/Regulatory Protein [PTHR46663] (159-259)

Organism: Enterobacter agglomerans (NCBI:txid549)